Protein AF-A0A1Q6F1Z5-F1 (afdb_monomer_lite)

Sequence (341 aa):
MTIMKKIFQLCAVLAVMFAVTGCYNDFDAPKPAKVYTDEDFAGMKHISIADVKQMFLDEHKSLGGTGSNSSWGDTKYVQIGQSPDGLDYYIKGKVQSSDEEGNVYKSLYLVDDSGAIEVKLTTGLYFTYPMGRFDKATGTIPSNWVYVKVSGLYIGNYRMMLSLGEGPTDSYNKVGEHKFYANSNIEDPTEIRKRVFLGGETQLELGRTVGSNIYPAWMYTDIRPVMNKVWYRWAFSNAGTNLYGSVLFTYDSTLPSTTNKKGVYTVRTSGYSRFAQYPVVRDGAKGDIMAIFGIYSKDWTYNYGAYQCTVNYFDDIMFDEDVFLTEAEVEQLTPADSWVT

Foldseek 3Di:
DPVVVVVVVVVVVVVVVVVPPPPDQPPVDHDDDDADDVVVQPQAAEDEPVVVVVQQCVVPVDLAQAQQQQDPNRWDKDAAAGDPVRGFYKYKFKWPAQCPQVFAAQWTWGADLAEIATERAHHPRCVAWNKADQDPVQQKIKGWMKMFRRHRWMFTHHQSATHIAHDWDWDCPDDPGIGTGSHHYHYDVVVCVVTMHTHGMDMDGPPRDRHVYPFHYDDDDDPDPQDDFDAFFQWDDDPHDTGKDWDKDFPDPDDDPDCPDPRIETETGDSSGNRRGPGHFDPPFDFAADFRKGFYHDNVPDPDTHIYGRHNDPVNRGGDPVRGDDPVNRVVRGDPCRVDD

Radius of gyration: 25.19 Å; chains: 1; bounding box: 50×52×101 Å

Secondary structure (DSSP, 8-state):
-HHHHHHHHHHHHHHHHHHT------SSSPPPPPPB-GGGGTTSEE--HHHHHHHHHHHHS-STT-S--SSTTT--EEE----TTSPPEEEEEEEEE--SSSSSTTEEEEE-SS-EEEEE--S-GGGTS-B---BTTTTEEEEEEEEEE-TT-EEEEETTEEEEEB--EEEEEETTEEEEESSB----HHHHHHHEEEEEEEEEETT---TT----B------S--------BSEEEETTEEEE-EEEEE-SSS--SSSSSTTEEEEE--TTSTTTTSBPBPTT---EE--EEEEEE--TT-SS-EEEEE-SSSTTEE--GGGBPPHHHHHHHS-GGGS--

Structure (mmCIF, N/CA/C/O backbone):
data_AF-A0A1Q6F1Z5-F1
#
_entry.id   AF-A0A1Q6F1Z5-F1
#
loop_
_atom_site.group_PDB
_atom_site.id
_atom_site.type_symbol
_atom_site.label_atom_id
_atom_site.label_alt_id
_atom_site.label_comp_id
_atom_site.label_asym_id
_atom_site.label_entity_id
_atom_site.label_seq_id
_atom_site.pdbx_PDB_ins_code
_atom_site.Cartn_x
_atom_site.Cartn_y
_atom_site.Cartn_z
_atom_site.occupancy
_atom_site.B_iso_or_equiv
_atom_site.auth_seq_id
_atom_site.auth_comp_id
_atom_site.auth_asym_id
_atom_site.auth_atom_id
_atom_site.pdbx_PDB_model_num
ATOM 1 N N . MET A 1 1 ? 10.235 -24.623 71.518 1.00 54.88 1 MET A N 1
ATOM 2 C CA . MET A 1 1 ? 10.577 -23.800 70.327 1.00 54.88 1 MET A CA 1
ATOM 3 C C . MET A 1 1 ? 10.750 -24.607 69.023 1.00 54.88 1 MET A C 1
ATOM 5 O O . MET A 1 1 ? 10.910 -24.013 67.966 1.00 54.88 1 MET A O 1
ATOM 9 N N . THR A 1 2 ? 10.712 -25.946 69.053 1.00 63.69 2 THR A N 1
ATOM 10 C CA . THR A 1 2 ? 11.175 -26.810 67.942 1.00 63.69 2 THR A CA 1
ATOM 11 C C . THR A 1 2 ? 10.100 -27.201 66.918 1.00 63.69 2 THR A C 1
ATOM 13 O O . THR A 1 2 ? 10.419 -27.387 65.748 1.00 63.69 2 THR A O 1
ATOM 16 N N . ILE A 1 3 ? 8.830 -27.303 67.328 1.00 61.59 3 ILE A N 1
ATOM 17 C CA . ILE A 1 3 ? 7.716 -27.724 66.453 1.00 61.59 3 ILE A CA 1
ATOM 18 C C . ILE A 1 3 ? 7.324 -26.603 65.477 1.00 61.59 3 ILE A C 1
ATOM 20 O O . ILE A 1 3 ? 7.190 -26.839 64.281 1.00 61.59 3 ILE A O 1
ATOM 24 N N . MET A 1 4 ? 7.241 -25.361 65.964 1.00 54.75 4 MET A N 1
ATOM 25 C CA . MET A 1 4 ? 6.851 -24.198 65.156 1.00 54.75 4 MET A CA 1
ATOM 26 C C . MET A 1 4 ? 7.839 -23.909 64.011 1.00 54.75 4 MET A C 1
ATOM 28 O O . MET A 1 4 ? 7.409 -23.560 62.917 1.00 54.75 4 MET A O 1
ATOM 32 N N . LYS A 1 5 ? 9.148 -24.149 64.213 1.00 55.56 5 LYS A N 1
ATOM 33 C CA . LYS A 1 5 ? 10.148 -24.087 63.130 1.00 55.56 5 LYS A CA 1
ATOM 34 C C . LYS A 1 5 ? 9.889 -25.132 62.038 1.00 55.56 5 LYS A C 1
ATOM 36 O O . LYS A 1 5 ? 9.953 -24.779 60.868 1.00 55.56 5 LYS A O 1
ATOM 41 N N . LYS A 1 6 ? 9.546 -26.376 62.401 1.00 55.91 6 LYS A N 1
ATOM 42 C CA . LYS A 1 6 ? 9.230 -27.430 61.420 1.00 55.91 6 LYS A CA 1
ATOM 43 C C . LYS A 1 6 ? 7.965 -27.116 60.618 1.00 55.91 6 LYS A C 1
ATOM 45 O O . LYS A 1 6 ? 7.969 -27.313 59.411 1.00 55.91 6 LYS A O 1
ATOM 50 N N . ILE A 1 7 ? 6.922 -26.583 61.260 1.00 66.12 7 ILE A N 1
ATOM 51 C CA . ILE A 1 7 ? 5.688 -26.160 60.572 1.00 66.12 7 ILE A CA 1
ATOM 52 C C . ILE A 1 7 ? 5.981 -25.003 59.608 1.00 66.12 7 ILE A C 1
ATOM 54 O O . ILE A 1 7 ? 5.596 -25.071 58.446 1.00 66.12 7 ILE A O 1
ATOM 58 N N . PHE A 1 8 ? 6.726 -23.982 60.044 1.00 61.34 8 PHE A N 1
ATOM 59 C CA . PHE A 1 8 ? 7.079 -22.848 59.184 1.00 61.34 8 PHE A CA 1
ATOM 60 C C . PHE A 1 8 ? 7.958 -23.269 57.993 1.00 61.34 8 PHE A C 1
ATOM 62 O O . PHE A 1 8 ? 7.750 -22.797 56.880 1.00 61.34 8 PHE A O 1
ATOM 69 N N . GLN A 1 9 ? 8.889 -24.210 58.196 1.00 54.53 9 GLN A N 1
ATOM 70 C CA . GLN A 1 9 ? 9.669 -24.818 57.112 1.00 54.53 9 GLN A CA 1
ATOM 71 C C . GLN A 1 9 ? 8.786 -25.610 56.135 1.00 54.53 9 GLN A C 1
ATOM 73 O O . GLN A 1 9 ? 8.982 -25.494 54.930 1.00 54.53 9 GLN A O 1
ATOM 78 N N . LEU A 1 10 ? 7.792 -26.363 56.622 1.00 55.16 10 LEU A N 1
ATOM 79 C CA . LEU A 1 10 ? 6.864 -27.104 55.761 1.00 55.16 10 LEU A CA 1
ATOM 80 C C . LEU A 1 10 ? 6.002 -26.159 54.906 1.00 55.16 10 LEU A C 1
ATOM 82 O O . LEU A 1 10 ? 5.876 -26.363 53.701 1.00 55.16 10 LEU A O 1
ATOM 86 N N . CYS A 1 11 ? 5.465 -25.094 55.511 1.00 56.69 11 CYS A N 1
ATOM 87 C CA . CYS A 1 11 ? 4.686 -24.077 54.804 1.00 56.69 11 CYS A CA 1
ATOM 88 C C . CYS A 1 11 ? 5.534 -23.297 53.790 1.00 56.69 11 CYS A C 1
ATOM 90 O O . CYS A 1 11 ? 5.059 -23.027 52.691 1.00 56.69 11 CYS A O 1
ATOM 92 N N . ALA A 1 12 ? 6.792 -22.978 54.117 1.00 56.25 12 ALA A N 1
ATOM 93 C CA . ALA A 1 12 ? 7.715 -22.334 53.183 1.00 56.25 12 ALA A CA 1
ATOM 94 C C . ALA A 1 12 ? 8.046 -23.238 51.982 1.00 56.25 12 ALA A C 1
ATOM 96 O O . ALA A 1 12 ? 8.055 -22.765 50.851 1.00 56.25 12 ALA A O 1
ATOM 97 N N . VAL A 1 13 ? 8.252 -24.543 52.200 1.00 56.62 13 VAL A N 1
ATOM 98 C CA . VAL A 1 13 ? 8.493 -25.509 51.113 1.00 56.62 13 VAL A CA 1
ATOM 99 C C . VAL A 1 13 ? 7.249 -25.692 50.235 1.00 56.62 13 VAL A C 1
ATOM 101 O O . VAL A 1 13 ? 7.384 -25.710 49.014 1.00 56.62 13 VAL A O 1
ATOM 104 N N . LEU A 1 14 ? 6.037 -25.740 50.807 1.00 51.09 14 LEU A N 1
ATOM 105 C CA . LEU A 1 14 ? 4.801 -25.738 50.010 1.00 51.09 14 LEU A CA 1
ATOM 106 C C . LEU A 1 14 ? 4.632 -24.445 49.198 1.00 51.09 14 LEU A C 1
ATOM 108 O O . LEU A 1 14 ? 4.320 -24.513 48.012 1.00 51.09 14 LEU A O 1
ATOM 112 N N . ALA A 1 15 ? 4.860 -23.279 49.809 1.00 53.31 15 ALA A N 1
ATOM 113 C CA . ALA A 1 15 ? 4.746 -21.990 49.127 1.00 53.31 15 ALA A CA 1
ATOM 114 C C . ALA A 1 15 ? 5.754 -21.857 47.974 1.00 53.31 15 ALA A C 1
ATOM 116 O O . ALA A 1 15 ? 5.398 -21.353 46.913 1.00 53.31 15 ALA A O 1
ATOM 117 N N . VAL A 1 16 ? 6.980 -22.367 48.142 1.00 53.69 16 VAL A N 1
ATOM 118 C CA . VAL A 1 16 ? 7.970 -22.432 47.058 1.00 53.69 16 VAL A CA 1
ATOM 119 C C . VAL A 1 16 ? 7.518 -23.392 45.956 1.00 53.69 16 VAL A C 1
ATOM 121 O O . VAL A 1 16 ? 7.586 -23.010 44.795 1.00 53.69 16 VAL A O 1
ATOM 124 N N . MET A 1 17 ? 6.986 -24.581 46.272 1.00 49.25 17 MET A N 1
ATOM 125 C CA . MET A 1 17 ? 6.499 -25.517 45.242 1.00 49.25 17 MET A CA 1
ATOM 126 C C . MET A 1 17 ? 5.312 -24.971 44.429 1.00 49.25 17 MET A C 1
ATOM 128 O O . MET A 1 17 ? 5.252 -25.215 43.228 1.00 49.25 17 MET A O 1
ATOM 132 N N . PHE A 1 18 ? 4.417 -24.181 45.032 1.00 46.84 18 PHE A N 1
ATOM 133 C CA . PHE A 1 18 ? 3.365 -23.468 44.290 1.00 46.84 18 PHE A CA 1
ATOM 134 C C . PHE A 1 18 ? 3.872 -22.224 43.536 1.00 46.84 18 PHE A C 1
ATOM 136 O O . PHE A 1 18 ? 3.218 -21.782 42.597 1.00 46.84 18 PHE A O 1
ATOM 143 N N . ALA A 1 19 ? 5.036 -21.674 43.892 1.00 45.47 19 ALA A N 1
ATOM 144 C CA . ALA A 1 19 ? 5.633 -20.524 43.209 1.00 45.47 19 ALA A CA 1
ATOM 145 C C . ALA A 1 19 ? 6.454 -20.891 41.955 1.00 45.47 19 ALA A C 1
ATOM 147 O O . ALA A 1 19 ? 6.832 -19.989 41.209 1.00 45.47 19 ALA A O 1
ATOM 148 N N . VAL A 1 20 ? 6.724 -22.182 41.691 1.00 46.91 20 VAL A N 1
ATOM 149 C CA . VAL A 1 20 ? 7.462 -22.627 40.485 1.00 46.91 20 VAL A CA 1
ATOM 150 C C . VAL A 1 20 ? 6.562 -23.063 39.323 1.00 46.91 20 VAL A C 1
ATOM 152 O O . VAL A 1 20 ? 7.071 -23.543 38.315 1.00 46.91 20 VAL A O 1
ATOM 155 N N . THR A 1 21 ? 5.251 -22.791 39.360 1.00 46.44 21 THR A N 1
ATOM 156 C CA . THR A 1 21 ? 4.439 -22.738 38.124 1.00 46.44 21 THR A CA 1
ATOM 157 C C . THR A 1 21 ? 4.678 -21.430 37.359 1.00 46.44 21 THR A C 1
ATOM 159 O O . THR A 1 21 ? 3.749 -20.809 36.838 1.00 46.44 21 THR A O 1
ATOM 162 N N . GLY A 1 22 ? 5.940 -20.996 37.281 1.00 41.62 22 GLY A N 1
ATOM 163 C CA . GLY A 1 22 ? 6.366 -20.119 36.205 1.00 41.62 22 GLY A CA 1
ATOM 164 C C . GLY A 1 22 ? 6.153 -20.888 34.910 1.00 41.62 22 GLY A C 1
ATOM 165 O O . GLY A 1 22 ? 6.585 -22.035 34.800 1.00 41.62 22 GLY A O 1
ATOM 166 N N . CYS A 1 23 ? 5.439 -20.288 33.960 1.00 52.81 23 CYS A N 1
ATOM 167 C CA . CYS A 1 23 ? 5.204 -20.900 32.661 1.00 52.81 23 CYS A CA 1
ATOM 168 C C . CYS A 1 23 ? 6.551 -21.075 31.952 1.00 52.81 23 CYS A C 1
ATOM 170 O O . CYS A 1 23 ? 7.033 -20.152 31.297 1.00 52.81 23 CYS A O 1
ATOM 172 N N . TYR A 1 24 ? 7.158 -22.255 32.094 1.00 44.91 24 TYR A N 1
ATOM 173 C CA . TYR A 1 24 ? 8.171 -22.713 31.161 1.00 44.91 24 TYR A CA 1
ATOM 174 C C . TYR A 1 24 ? 7.502 -22.709 29.792 1.00 44.91 24 TYR A C 1
ATOM 176 O O . TYR A 1 24 ? 6.570 -23.477 29.543 1.00 44.91 24 TYR A O 1
ATOM 184 N N . ASN A 1 25 ? 7.941 -21.795 28.929 1.00 52.75 25 ASN A N 1
ATOM 185 C CA . ASN A 1 25 ? 7.681 -21.940 27.512 1.00 52.75 25 ASN A CA 1
ATOM 186 C C . ASN A 1 25 ? 8.383 -23.230 27.104 1.00 52.75 25 ASN A C 1
ATOM 188 O O . ASN A 1 25 ? 9.606 -23.325 27.197 1.00 52.75 25 ASN A O 1
ATOM 192 N N . ASP A 1 26 ? 7.588 -24.225 26.737 1.00 52.22 26 ASP A N 1
ATOM 193 C CA . ASP A 1 26 ? 8.076 -25.439 26.113 1.00 52.22 26 ASP A CA 1
ATOM 194 C C . ASP A 1 26 ? 8.697 -25.035 24.769 1.00 52.22 26 ASP A C 1
ATOM 196 O O . ASP A 1 26 ? 7.992 -24.710 23.812 1.00 52.22 26 ASP A O 1
ATOM 200 N N . PHE A 1 27 ? 10.027 -24.925 24.747 1.00 61.28 27 PHE A N 1
ATOM 201 C CA . PHE A 1 27 ? 10.782 -24.540 23.556 1.00 61.28 27 PHE A CA 1
ATOM 202 C C . PHE A 1 27 ? 10.826 -25.670 22.520 1.00 61.28 27 PHE A C 1
ATOM 204 O O . PHE A 1 27 ? 11.063 -25.385 21.347 1.00 61.28 27 PHE A O 1
ATOM 211 N N . ASP A 1 28 ? 10.553 -26.912 22.932 1.00 73.50 28 ASP A N 1
ATOM 212 C CA . ASP A 1 28 ? 10.477 -28.072 22.044 1.00 73.50 28 ASP A CA 1
ATOM 213 C C . ASP A 1 28 ? 9.094 -28.159 21.362 1.00 73.50 28 ASP A C 1
ATOM 215 O O . ASP A 1 28 ? 8.973 -28.704 20.263 1.00 73.50 28 ASP A O 1
ATOM 219 N N . ALA A 1 29 ? 8.058 -27.557 21.965 1.00 64.94 29 ALA A N 1
ATOM 220 C CA . ALA A 1 29 ? 6.711 -27.427 21.404 1.00 64.94 29 ALA A CA 1
ATOM 221 C C . ALA A 1 29 ? 6.129 -25.998 21.559 1.00 64.94 29 ALA A C 1
ATOM 223 O O . ALA A 1 29 ? 5.179 -25.786 22.328 1.00 64.94 29 ALA A O 1
ATOM 224 N N . PRO A 1 30 ? 6.637 -24.994 20.809 1.00 70.06 30 PRO A N 1
ATOM 225 C CA . PRO A 1 30 ? 6.082 -23.645 20.837 1.00 70.06 30 PRO A CA 1
ATOM 226 C C . PRO A 1 30 ? 4.606 -23.665 20.422 1.00 70.06 30 PRO A C 1
ATOM 228 O O . PRO A 1 30 ? 4.243 -24.172 19.358 1.00 70.06 30 PRO A O 1
ATOM 231 N N . LYS A 1 31 ? 3.734 -23.095 21.263 1.00 71.00 31 LYS A N 1
ATOM 232 C CA . LYS A 1 31 ? 2.298 -23.008 20.962 1.00 71.00 31 LYS A CA 1
ATOM 233 C C . LYS A 1 31 ? 2.086 -22.229 19.654 1.00 71.00 31 LYS A C 1
ATOM 235 O O . LYS A 1 31 ? 2.668 -21.150 19.523 1.00 71.00 31 LYS A O 1
ATOM 240 N N . PRO A 1 32 ? 1.234 -22.716 18.728 1.00 76.31 32 PRO A N 1
ATOM 241 C CA . PRO A 1 32 ? 0.880 -21.975 17.524 1.00 76.31 32 PRO A CA 1
ATOM 242 C C . PRO A 1 32 ? 0.405 -20.557 17.849 1.00 76.31 32 PRO A C 1
ATOM 244 O O . PRO A 1 32 ? -0.249 -20.329 18.872 1.00 76.31 32 PRO A O 1
ATOM 247 N N . ALA A 1 33 ? 0.724 -19.605 16.969 1.00 82.38 33 ALA A N 1
ATOM 248 C CA . ALA A 1 33 ? 0.244 -18.236 17.100 1.00 82.38 33 ALA A CA 1
ATOM 249 C C . ALA A 1 33 ? -1.292 -18.214 17.154 1.00 82.38 33 ALA A C 1
ATOM 251 O O . ALA A 1 33 ? -1.961 -18.960 16.435 1.00 82.38 33 ALA A O 1
ATOM 252 N N . LYS A 1 34 ? -1.861 -17.356 18.010 1.00 91.62 34 LYS A N 1
ATOM 253 C CA . LYS A 1 34 ? -3.315 -17.212 18.085 1.00 91.62 34 LYS A CA 1
ATOM 254 C C . LYS A 1 34 ? -3.843 -16.670 16.755 1.00 91.62 34 LYS A C 1
ATOM 256 O O . LYS A 1 34 ? -3.482 -15.567 16.354 1.00 91.62 34 LYS A O 1
ATOM 261 N N . VAL A 1 35 ? -4.752 -17.425 16.147 1.00 94.94 35 VAL A N 1
ATOM 262 C CA . VAL A 1 35 ? -5.603 -16.979 15.042 1.00 94.94 35 VAL A CA 1
ATOM 263 C C . VAL A 1 35 ? -6.831 -16.293 15.638 1.00 94.94 35 VAL A C 1
ATOM 265 O O . VAL A 1 35 ? -7.488 -16.864 16.507 1.00 94.94 35 VAL A O 1
ATOM 268 N N . TYR A 1 36 ? -7.113 -15.066 15.206 1.00 97.44 36 TYR A N 1
ATOM 269 C CA . TYR A 1 36 ? -8.203 -14.246 15.737 1.00 97.44 36 TYR A CA 1
ATOM 270 C C . TYR A 1 36 ? -9.500 -14.382 14.926 1.00 97.44 36 TYR A C 1
ATOM 272 O O . TYR A 1 36 ? -9.481 -14.556 13.701 1.00 97.44 36 TYR A O 1
ATOM 280 N N . THR A 1 37 ? -10.633 -14.271 15.617 1.00 97.56 37 THR A N 1
ATOM 281 C CA . THR A 1 37 ? -11.988 -14.399 15.051 1.00 97.56 37 THR A CA 1
ATOM 282 C C . THR A 1 37 ? -12.864 -13.192 15.401 1.00 97.56 37 THR A C 1
ATOM 284 O O . THR A 1 37 ? -12.454 -12.337 16.183 1.00 97.56 37 THR A O 1
ATOM 287 N N . ASP A 1 38 ? -14.069 -13.087 14.831 1.00 97.44 38 ASP A N 1
ATOM 288 C CA . ASP A 1 38 ? -14.974 -11.956 15.102 1.00 97.44 38 ASP A CA 1
ATOM 289 C C . ASP A 1 38 ? -15.398 -11.895 16.585 1.00 97.44 38 ASP A C 1
ATOM 291 O O . ASP A 1 38 ? -15.579 -10.814 17.148 1.00 97.44 38 ASP A O 1
ATOM 295 N N . GLU A 1 39 ? -15.472 -13.050 17.254 1.00 97.56 39 GLU A N 1
ATOM 296 C CA . GLU A 1 39 ? -15.764 -13.183 18.684 1.00 97.56 39 GLU A CA 1
ATOM 297 C C . GLU A 1 39 ? -14.728 -12.473 19.571 1.00 97.56 39 GLU A C 1
ATOM 299 O O . GLU A 1 39 ? -15.093 -11.905 20.602 1.00 97.56 39 GLU A O 1
ATOM 304 N N . ASP A 1 40 ? -13.455 -12.429 19.157 1.00 98.06 40 ASP A N 1
ATOM 305 C CA . ASP A 1 40 ? -12.392 -11.714 19.879 1.00 98.06 40 ASP A CA 1
ATOM 306 C C . ASP A 1 40 ? -12.596 -10.189 19.898 1.00 98.06 40 ASP A C 1
ATOM 308 O O . ASP A 1 40 ? -12.001 -9.488 20.722 1.00 98.06 40 ASP A O 1
ATOM 312 N N . PHE A 1 41 ? -13.443 -9.677 19.001 1.00 97.75 41 PHE A N 1
ATOM 313 C CA . PHE A 1 41 ? -13.765 -8.261 18.844 1.00 97.75 41 PHE A CA 1
ATOM 314 C C . PHE A 1 41 ? -15.235 -7.949 19.168 1.00 97.75 41 PHE A C 1
ATOM 316 O O . PHE A 1 41 ? -15.691 -6.837 18.915 1.00 97.75 41 PHE A O 1
ATOM 323 N N . ALA A 1 42 ? -15.976 -8.875 19.790 1.00 95.69 42 ALA A N 1
ATOM 324 C CA . ALA A 1 42 ? -17.392 -8.686 20.133 1.00 95.69 42 ALA A CA 1
ATOM 325 C C . ALA A 1 42 ? -17.664 -7.502 21.092 1.00 95.69 42 ALA A C 1
ATOM 327 O O . ALA A 1 42 ? -18.776 -6.982 21.133 1.00 95.69 42 ALA A O 1
ATOM 328 N N . GLY A 1 43 ? -16.653 -7.062 21.853 1.00 96.62 43 GLY A N 1
ATOM 329 C CA . GLY A 1 43 ? -16.696 -5.855 22.693 1.00 96.62 43 GLY A CA 1
ATOM 330 C C . GLY A 1 43 ? -16.274 -4.560 21.984 1.00 96.62 43 GLY A C 1
ATOM 331 O O . GLY A 1 43 ? -16.029 -3.560 22.652 1.00 96.62 43 GLY A O 1
ATOM 332 N N . MET A 1 44 ? -16.122 -4.580 20.658 1.00 98.19 44 MET A N 1
ATOM 333 C CA . MET A 1 44 ? -15.684 -3.455 19.830 1.00 98.19 44 MET A CA 1
ATOM 334 C C . MET A 1 44 ? -16.652 -3.229 18.664 1.00 98.19 44 MET A C 1
ATOM 336 O O . MET A 1 44 ? -17.388 -4.125 18.248 1.00 98.19 44 MET A O 1
ATOM 340 N N . LYS A 1 45 ? -16.638 -2.023 18.094 1.00 98.25 45 LYS A N 1
ATOM 341 C CA . LYS A 1 45 ? -17.482 -1.669 16.955 1.00 98.25 45 LYS A CA 1
ATOM 342 C C . LYS A 1 45 ? -16.760 -1.962 15.638 1.00 98.25 45 LYS A C 1
ATOM 344 O O . LYS A 1 45 ? -15.752 -1.331 15.331 1.00 98.25 45 LYS A O 1
ATOM 349 N N . HIS A 1 46 ? -17.290 -2.884 14.834 1.00 98.19 46 HIS A N 1
ATOM 350 C CA . HIS A 1 46 ? -16.819 -3.036 13.455 1.00 98.19 46 HIS A CA 1
ATOM 351 C C . HIS A 1 46 ? -17.199 -1.801 12.627 1.00 98.19 46 HIS A C 1
ATOM 353 O O . HIS A 1 46 ? -18.323 -1.302 12.736 1.00 98.19 46 HIS A O 1
ATOM 359 N N . ILE A 1 47 ? -16.273 -1.340 11.793 1.00 98.12 47 ILE A N 1
ATOM 360 C CA . ILE A 1 47 ? -16.459 -0.261 10.822 1.00 98.12 47 ILE A CA 1
ATOM 361 C C . ILE A 1 47 ? -15.798 -0.663 9.497 1.00 98.12 47 ILE A C 1
ATOM 363 O O . ILE A 1 47 ? -14.778 -1.350 9.508 1.00 98.12 47 ILE A O 1
ATOM 367 N N . SER A 1 48 ? -16.377 -0.274 8.357 1.00 97.25 48 SER A N 1
ATOM 368 C CA . SER A 1 48 ? -15.785 -0.587 7.050 1.00 97.25 48 SER A CA 1
ATOM 369 C C . SER A 1 48 ? -14.588 0.314 6.734 1.00 97.25 48 SER A C 1
ATOM 371 O O . SER A 1 48 ? -14.459 1.425 7.260 1.00 97.25 48 SER A O 1
ATOM 373 N N . ILE A 1 49 ? -13.714 -0.130 5.831 1.00 95.81 49 ILE A N 1
ATOM 374 C CA . ILE A 1 49 ? -12.598 0.682 5.334 1.00 95.81 49 ILE A CA 1
ATOM 375 C C . ILE A 1 49 ? -13.107 1.967 4.657 1.00 95.81 49 ILE A C 1
ATOM 377 O O . ILE A 1 49 ? -12.493 3.026 4.814 1.00 95.81 49 ILE A O 1
ATOM 381 N N . ALA A 1 50 ? -14.230 1.910 3.935 1.00 93.31 50 ALA A N 1
ATOM 382 C CA . ALA A 1 50 ? -14.846 3.086 3.328 1.00 93.31 50 ALA A CA 1
ATOM 383 C C . ALA A 1 50 ? -15.369 4.078 4.377 1.00 93.31 50 ALA A C 1
ATOM 385 O O . ALA A 1 50 ? -15.134 5.274 4.228 1.00 93.31 50 ALA A O 1
ATOM 386 N N . ASP A 1 51 ? -15.995 3.611 5.459 1.00 96.25 51 ASP A N 1
ATOM 387 C CA . ASP A 1 51 ? -16.477 4.484 6.540 1.00 96.25 51 ASP A CA 1
ATOM 388 C C . ASP A 1 51 ? -15.310 5.115 7.323 1.00 96.25 51 ASP A C 1
ATOM 390 O O . ASP A 1 51 ? -15.356 6.291 7.682 1.00 96.25 51 ASP A O 1
ATOM 394 N N . VAL A 1 52 ? -14.207 4.379 7.519 1.00 96.88 52 VAL A N 1
ATOM 395 C CA . VAL A 1 52 ? -12.959 4.942 8.068 1.00 96.88 52 VAL A CA 1
ATOM 396 C C . VAL A 1 52 ? -12.397 6.033 7.149 1.00 96.88 52 VAL A C 1
ATOM 398 O O . VAL A 1 52 ? -12.012 7.095 7.636 1.00 96.88 52 VAL A O 1
ATOM 401 N N . LYS A 1 53 ? -12.408 5.835 5.820 1.00 94.19 53 LYS A N 1
ATOM 402 C CA . LYS A 1 53 ? -12.081 6.899 4.849 1.00 94.19 53 LYS A CA 1
ATOM 403 C C . LYS A 1 53 ? -13.062 8.075 4.918 1.00 94.19 53 LYS A C 1
ATOM 405 O O . LYS A 1 53 ? -12.635 9.224 4.798 1.00 94.19 53 LYS A O 1
ATOM 410 N N . GLN A 1 54 ? -14.348 7.808 5.141 1.00 95.00 54 GLN A N 1
ATOM 411 C CA . GLN A 1 54 ? -15.391 8.827 5.219 1.00 95.00 54 GLN A CA 1
ATOM 412 C C . GLN A 1 54 ? -15.176 9.779 6.402 1.00 95.00 54 GLN A C 1
ATOM 414 O O . GLN A 1 54 ? -15.368 10.975 6.220 1.00 95.00 54 GLN A O 1
ATOM 419 N N . MET A 1 55 ? -14.638 9.320 7.542 1.00 96.81 55 MET A N 1
ATOM 420 C CA . MET A 1 55 ? -14.264 10.200 8.668 1.00 96.81 55 MET A CA 1
ATOM 421 C C . MET A 1 55 ? -13.352 11.367 8.248 1.00 96.81 55 MET A C 1
ATOM 423 O O . MET A 1 55 ? -13.496 12.483 8.747 1.00 96.81 55 MET A O 1
ATOM 427 N N . PHE A 1 56 ? -12.427 11.142 7.307 1.00 96.00 56 PHE A N 1
ATOM 428 C CA . PHE A 1 56 ? -11.580 12.213 6.777 1.00 96.00 56 PHE A CA 1
ATOM 429 C C . PHE A 1 56 ? -12.383 13.222 5.944 1.00 96.00 56 PHE A C 1
ATOM 431 O O . PHE A 1 56 ? -12.167 14.430 6.044 1.00 96.00 56 PHE A O 1
ATOM 438 N N . LEU A 1 57 ? -13.299 12.728 5.107 1.00 94.12 57 LEU A N 1
ATOM 439 C CA . LEU A 1 57 ? -14.156 13.552 4.254 1.00 94.12 57 LEU A CA 1
ATOM 440 C C . LEU A 1 57 ? -15.206 14.315 5.071 1.00 94.12 57 LEU A C 1
ATOM 442 O O . LEU A 1 57 ? -15.544 15.444 4.724 1.00 94.12 57 LEU A O 1
ATOM 446 N N . ASP A 1 58 ? -15.676 13.748 6.177 1.00 96.06 58 ASP A N 1
ATOM 447 C CA . ASP A 1 58 ? -16.615 14.399 7.083 1.00 96.06 58 ASP A CA 1
ATOM 448 C C . ASP A 1 58 ? -15.968 15.575 7.819 1.00 96.06 58 ASP A C 1
ATOM 450 O O . ASP A 1 58 ? -16.626 16.598 7.997 1.00 96.06 58 ASP A O 1
ATOM 454 N N . GLU A 1 59 ? -14.682 15.498 8.168 1.00 96.62 59 GLU A N 1
ATOM 455 C CA . GLU A 1 59 ? -13.938 16.630 8.734 1.00 96.62 59 GLU A CA 1
ATOM 456 C C . GLU A 1 59 ? -13.544 17.645 7.642 1.00 96.62 59 GLU A C 1
ATOM 458 O O . GLU A 1 59 ? -13.980 18.799 7.652 1.00 96.62 59 GLU A O 1
ATOM 463 N N . HIS A 1 60 ? -12.759 17.212 6.647 1.00 94.00 60 HIS A N 1
ATOM 464 C CA . HIS A 1 60 ? -12.064 18.104 5.702 1.00 94.00 60 HIS A CA 1
ATOM 465 C C . HIS A 1 60 ? -12.860 18.433 4.431 1.00 94.00 60 HIS A C 1
ATOM 467 O O . HIS A 1 60 ? -12.414 19.242 3.618 1.00 94.00 60 HIS A O 1
ATOM 473 N N . LYS A 1 61 ? -14.036 17.821 4.235 1.00 92.12 61 LYS A N 1
ATOM 474 C CA . LYS A 1 61 ? -14.980 17.984 3.100 1.00 92.12 61 LYS A CA 1
ATOM 475 C C . LYS A 1 61 ? -14.452 17.595 1.713 1.00 92.12 61 LYS A C 1
ATOM 477 O O . LYS A 1 61 ? -15.245 17.420 0.791 1.00 92.12 61 LYS A O 1
ATOM 482 N N . SER A 1 62 ? -13.140 17.459 1.538 1.00 86.12 62 SER A N 1
ATOM 483 C CA . SER A 1 62 ? -12.491 17.099 0.279 1.00 86.12 62 SER A CA 1
ATOM 484 C C . SER A 1 62 ? -11.083 16.551 0.514 1.00 86.12 62 SER A C 1
ATOM 486 O O . SER A 1 62 ? -10.403 16.924 1.468 1.00 86.12 62 SER A O 1
ATOM 488 N N . LEU A 1 63 ? -10.608 15.715 -0.411 1.00 83.81 63 LEU A N 1
ATOM 489 C CA . LEU A 1 63 ? -9.185 15.372 -0.515 1.00 83.81 63 LEU A CA 1
ATOM 490 C C . LEU A 1 63 ? -8.383 16.478 -1.231 1.00 83.81 63 LEU A C 1
ATOM 492 O O . LEU A 1 63 ? -7.171 16.566 -1.070 1.00 83.81 63 LEU A O 1
ATOM 496 N N . GLY A 1 64 ? -9.039 17.321 -2.037 1.00 80.19 64 GLY A N 1
ATOM 497 C CA . GLY A 1 64 ? -8.398 18.421 -2.764 1.00 80.19 64 GLY A CA 1
ATOM 498 C C . GLY A 1 64 ? -8.015 19.580 -1.841 1.00 80.19 64 GLY A C 1
ATOM 499 O O . GLY A 1 64 ? -8.710 19.855 -0.868 1.00 80.19 64 GLY A O 1
ATOM 500 N N . GLY A 1 65 ? -6.901 20.259 -2.136 1.00 77.88 65 GLY A N 1
ATOM 501 C CA . GLY A 1 65 ? -6.339 21.293 -1.255 1.00 77.88 65 GLY A CA 1
ATOM 502 C C . GLY A 1 65 ? -5.670 20.744 0.013 1.00 77.88 65 GLY A C 1
ATOM 503 O O . GLY A 1 65 ? -5.167 21.522 0.820 1.00 77.88 65 GLY A O 1
ATOM 504 N N . THR A 1 66 ? -5.646 19.420 0.198 1.00 80.88 66 THR A N 1
ATOM 505 C CA . THR A 1 66 ? -5.053 18.748 1.357 1.00 80.88 66 THR A CA 1
ATOM 506 C C . THR A 1 66 ? -4.113 17.632 0.888 1.00 80.88 66 THR A C 1
ATOM 508 O O . THR A 1 66 ? -4.262 17.096 -0.212 1.00 80.88 66 THR A O 1
ATOM 511 N N . GLY A 1 67 ? -3.096 17.298 1.683 1.00 81.81 67 GLY A N 1
ATOM 512 C CA . GLY A 1 67 ? -2.141 16.237 1.342 1.00 81.81 67 GLY A CA 1
ATOM 513 C C . GLY A 1 67 ? -0.900 16.684 0.552 1.00 81.81 67 GLY A C 1
ATOM 514 O O . GLY A 1 67 ? -0.059 15.840 0.243 1.00 81.81 67 GLY A O 1
ATOM 515 N N . SER A 1 68 ? -0.747 17.970 0.215 1.00 81.75 68 SER A N 1
ATOM 516 C CA . SER A 1 68 ? 0.519 18.495 -0.340 1.00 81.75 68 SER A CA 1
ATOM 517 C C . SER A 1 68 ? 1.649 18.486 0.696 1.00 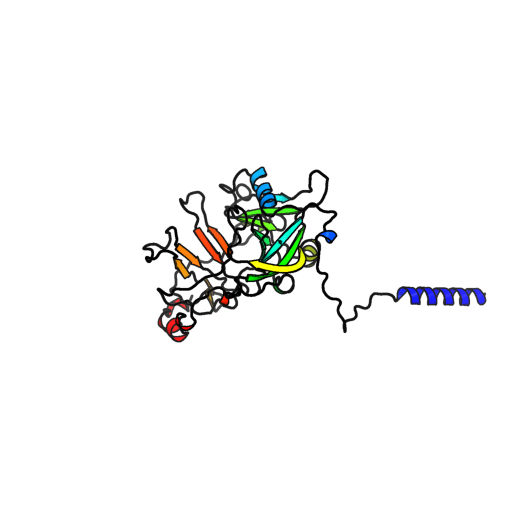81.75 68 SER A C 1
ATOM 519 O O . SER A 1 68 ? 2.814 18.307 0.339 1.00 81.75 68 SER A O 1
ATOM 521 N N . ASN A 1 69 ? 1.282 18.588 1.976 1.00 86.00 69 ASN A N 1
ATOM 522 C CA . ASN A 1 69 ? 2.133 18.412 3.146 1.00 86.00 69 ASN A CA 1
ATOM 523 C C . ASN A 1 69 ? 3.405 19.281 3.174 1.00 86.00 69 ASN A C 1
ATOM 525 O O . ASN A 1 69 ? 4.467 18.867 3.644 1.00 86.00 69 ASN A O 1
ATOM 529 N N . SER A 1 70 ? 3.278 20.514 2.684 1.00 83.88 70 SER A N 1
ATOM 530 C CA . SER A 1 70 ? 4.313 21.551 2.747 1.00 83.88 70 SER A CA 1
ATOM 531 C C . SER A 1 70 ? 4.309 22.339 4.066 1.00 83.88 70 SER A C 1
ATOM 533 O O . SER A 1 70 ? 5.275 23.032 4.375 1.00 83.88 70 SER A O 1
ATOM 535 N N . SER A 1 71 ? 3.232 22.229 4.848 1.00 88.25 71 SER A N 1
ATOM 536 C CA . SER A 1 71 ? 2.993 22.920 6.118 1.00 88.25 71 SER A CA 1
ATOM 537 C C . SER A 1 71 ? 1.906 22.209 6.947 1.00 88.25 71 SER A C 1
ATOM 539 O O . SER A 1 71 ? 1.216 21.314 6.458 1.00 88.25 71 SER A O 1
ATOM 541 N N . TRP A 1 72 ? 1.630 22.666 8.172 1.00 90.81 72 TRP A N 1
ATOM 542 C CA . TRP A 1 72 ? 0.394 22.289 8.889 1.00 90.81 72 TRP A CA 1
ATOM 543 C C . TRP A 1 72 ? -0.895 22.883 8.270 1.00 90.81 72 TRP A C 1
ATOM 545 O O . TRP A 1 72 ? -2.013 22.468 8.594 1.00 90.81 72 TRP A O 1
ATOM 555 N N . GLY A 1 73 ? -0.764 23.841 7.346 1.00 90.19 73 GLY A N 1
ATOM 556 C CA . GLY A 1 73 ? -1.880 24.427 6.601 1.00 90.19 73 GLY A CA 1
ATOM 557 C C . GLY A 1 73 ? -2.532 23.443 5.626 1.00 90.19 73 GLY A C 1
ATOM 558 O O . GLY A 1 73 ? -3.758 23.391 5.561 1.00 90.19 73 GLY A O 1
ATOM 559 N N . ASP A 1 74 ? -1.732 22.621 4.945 1.00 88.06 74 ASP A N 1
ATOM 560 C CA . ASP A 1 74 ? -2.131 21.640 3.922 1.00 88.06 74 ASP A CA 1
ATOM 561 C C . ASP A 1 74 ? -1.946 20.169 4.355 1.00 88.06 74 ASP A C 1
ATOM 563 O O . ASP A 1 74 ? -2.541 19.276 3.746 1.00 88.06 74 ASP A O 1
ATOM 567 N N . THR A 1 75 ? -1.200 19.903 5.434 1.00 91.69 75 THR A N 1
ATOM 568 C CA . THR A 1 75 ? -1.175 18.589 6.106 1.00 91.69 75 THR A CA 1
ATOM 569 C C . THR A 1 75 ? -2.453 18.387 6.906 1.00 91.69 75 THR A C 1
ATOM 571 O O . THR A 1 75 ? -2.683 19.087 7.893 1.00 91.69 75 THR A O 1
ATOM 574 N N . LYS A 1 76 ? -3.292 17.430 6.492 1.00 94.62 76 LYS A N 1
ATOM 575 C CA . LYS A 1 76 ? -4.577 17.132 7.141 1.00 94.62 76 LYS A CA 1
ATOM 576 C C . LYS A 1 76 ? -4.694 15.671 7.537 1.00 94.62 76 LYS A C 1
ATOM 578 O O . LYS A 1 76 ? -4.231 14.777 6.830 1.00 94.62 76 LYS A O 1
ATOM 583 N N . TYR A 1 77 ? -5.350 15.464 8.669 1.00 96.88 77 TYR A N 1
ATOM 584 C CA . TYR A 1 77 ? -5.563 14.182 9.323 1.00 96.88 77 TYR A CA 1
ATOM 585 C C . TYR A 1 77 ? -6.809 14.249 10.211 1.00 96.88 77 TYR A C 1
ATOM 587 O O . TYR A 1 77 ? -7.297 15.338 10.518 1.00 96.88 77 TYR A O 1
ATOM 595 N N . VAL A 1 78 ? -7.304 13.092 10.641 1.00 98.06 78 VAL A N 1
ATOM 596 C CA . VAL A 1 78 ? -8.350 12.950 11.663 1.00 98.06 78 VAL A CA 1
ATOM 597 C C . VAL A 1 78 ? -7.915 11.859 12.636 1.00 98.06 78 VAL A C 1
ATOM 599 O O . VAL A 1 78 ? -7.504 10.781 12.206 1.00 98.06 78 VAL A O 1
ATOM 602 N N . GLN A 1 79 ? -7.986 12.131 13.941 1.00 98.38 79 GLN A N 1
ATOM 603 C CA . GLN A 1 79 ? -7.808 11.089 14.950 1.00 98.38 79 GLN A CA 1
ATOM 604 C C . GLN A 1 79 ? -9.104 10.289 15.075 1.00 98.38 79 GLN A C 1
ATOM 606 O O . GLN A 1 79 ? -10.175 10.861 15.272 1.00 98.38 79 GLN A O 1
ATOM 611 N N . ILE A 1 80 ? -9.009 8.969 14.984 1.00 98.50 80 ILE A N 1
ATOM 612 C CA . ILE A 1 80 ? -10.166 8.084 15.079 1.00 98.50 80 ILE A CA 1
ATOM 613 C C . ILE A 1 80 ? -10.522 7.920 16.558 1.00 98.50 80 ILE A C 1
ATOM 615 O O . ILE A 1 80 ? -9.756 7.352 17.339 1.00 98.50 80 ILE A O 1
ATOM 619 N N . GLY A 1 81 ? -11.678 8.456 16.949 1.00 97.38 81 GLY A N 1
ATOM 620 C CA . GLY A 1 81 ? -12.206 8.356 18.307 1.00 97.38 81 GLY A CA 1
ATOM 621 C C . GLY A 1 81 ? -12.842 6.996 18.612 1.00 97.38 81 GLY A C 1
ATOM 622 O O . GLY A 1 81 ? -12.542 5.980 17.982 1.00 97.38 81 GLY A O 1
ATOM 623 N N . GLN A 1 82 ? -13.744 6.994 19.588 1.00 97.81 82 GLN A N 1
ATOM 624 C CA . GLN A 1 82 ? -14.647 5.879 19.880 1.00 97.81 82 GLN A CA 1
ATOM 625 C C . GLN A 1 82 ? -15.994 6.077 19.174 1.00 97.81 82 GLN A C 1
ATOM 627 O O . GLN A 1 82 ? -16.288 7.154 18.647 1.00 97.81 82 GLN A O 1
ATOM 632 N N . SER A 1 83 ? -16.815 5.034 19.146 1.00 96.38 83 SER A N 1
ATOM 633 C CA . SER A 1 83 ? -18.185 5.098 18.647 1.00 96.38 83 SER A CA 1
ATOM 634 C C . SER A 1 83 ? -19.110 5.894 19.590 1.00 96.38 83 SER A C 1
ATOM 636 O O . SER A 1 83 ? -18.746 6.144 20.742 1.00 96.38 83 SER A O 1
ATOM 638 N N . PRO A 1 84 ? -20.321 6.303 19.153 1.00 94.81 84 PRO A N 1
ATOM 639 C CA . PRO A 1 84 ? -21.258 7.060 19.997 1.00 94.81 84 PRO A CA 1
ATOM 640 C C . PRO A 1 84 ? -21.702 6.334 21.281 1.00 94.81 84 PRO A C 1
ATOM 642 O O . PRO A 1 84 ? -22.111 6.979 22.241 1.00 94.81 84 PRO A O 1
ATOM 645 N N . ASP A 1 85 ? -21.617 5.003 21.296 1.00 95.50 85 ASP A N 1
ATOM 646 C CA . ASP A 1 85 ? -21.841 4.109 22.438 1.00 95.50 85 ASP A CA 1
ATOM 647 C C . ASP A 1 85 ? -20.571 3.842 23.280 1.00 95.50 85 ASP A C 1
ATOM 649 O O . ASP A 1 85 ? -20.615 3.060 24.227 1.00 95.50 85 ASP A O 1
ATOM 653 N N . GLY A 1 86 ? -19.455 4.522 22.989 1.00 97.00 86 GLY A N 1
ATOM 654 C CA . GLY A 1 86 ? -18.218 4.477 23.779 1.00 97.00 86 GLY A CA 1
ATOM 655 C C . GLY A 1 86 ? -17.337 3.248 23.535 1.00 97.00 86 GLY A C 1
ATOM 656 O O . GLY A 1 86 ? -16.500 2.927 24.378 1.00 97.00 86 GLY A O 1
ATOM 657 N N . LEU A 1 87 ? -17.519 2.547 22.412 1.00 98.12 87 LEU A N 1
ATOM 658 C CA . LEU A 1 87 ? -16.716 1.380 22.043 1.00 98.12 87 LEU A CA 1
ATOM 659 C C . LEU A 1 87 ? -15.555 1.783 21.128 1.00 98.12 87 LEU A C 1
ATOM 661 O O . LEU A 1 87 ? -15.671 2.682 20.293 1.00 98.12 87 LEU A O 1
ATOM 665 N N . ASP A 1 88 ? -14.432 1.079 21.242 1.00 98.50 88 ASP A N 1
ATOM 666 C CA . ASP A 1 88 ? -13.345 1.213 20.274 1.00 98.50 88 ASP A CA 1
ATOM 667 C C . ASP A 1 88 ? -13.755 0.619 18.917 1.00 98.50 88 ASP A C 1
ATOM 669 O O . ASP A 1 88 ? -14.440 -0.405 18.846 1.00 98.50 88 ASP A O 1
ATOM 673 N N . TYR A 1 89 ? -13.281 1.226 17.833 1.00 98.69 89 TYR A N 1
ATOM 674 C CA . TYR A 1 89 ? -13.487 0.765 16.465 1.00 98.69 89 TYR A CA 1
ATOM 675 C C . TYR A 1 89 ? -12.415 -0.233 16.009 1.00 98.69 89 TYR A C 1
ATOM 677 O O . TYR A 1 89 ? -11.226 -0.090 16.324 1.00 98.69 89 TYR A O 1
ATOM 685 N N . TYR A 1 90 ? -12.817 -1.191 15.170 1.00 98.75 90 TYR A N 1
ATOM 686 C CA . TYR A 1 90 ? -11.905 -2.027 14.386 1.00 98.75 90 TYR A CA 1
ATOM 687 C C . TYR A 1 90 ? -12.360 -2.187 12.931 1.00 98.75 90 TYR A C 1
ATOM 689 O O . TYR A 1 90 ? -13.557 -2.223 12.649 1.00 98.75 90 TYR A O 1
ATOM 697 N N . ILE A 1 91 ? -11.390 -2.337 12.027 1.00 98.62 91 ILE A N 1
ATOM 698 C CA . ILE A 1 91 ? -11.605 -2.819 10.655 1.00 98.62 91 ILE A CA 1
ATOM 699 C C . ILE A 1 91 ? -11.199 -4.293 10.555 1.00 98.62 91 ILE A C 1
ATOM 701 O O . ILE A 1 91 ? -10.304 -4.743 11.280 1.00 98.62 91 ILE A O 1
ATOM 705 N N . LYS A 1 92 ? -11.809 -5.024 9.620 1.00 98.38 92 LYS A N 1
ATOM 706 C CA . LYS A 1 92 ? -11.418 -6.382 9.220 1.00 98.38 92 LYS A CA 1
ATOM 707 C C . LYS A 1 92 ? -11.198 -6.414 7.708 1.00 98.38 92 LYS A C 1
ATOM 709 O O . LYS A 1 92 ? -12.118 -6.123 6.954 1.00 98.38 92 LYS A O 1
ATOM 714 N N . GLY A 1 93 ? -10.001 -6.789 7.262 1.00 96.69 93 GLY A N 1
ATOM 715 C CA . GLY A 1 93 ? -9.661 -6.851 5.837 1.00 96.69 93 GLY A CA 1
ATOM 716 C C . GLY A 1 93 ? -8.781 -8.047 5.489 1.00 96.69 93 GLY A C 1
ATOM 717 O O . GLY A 1 93 ? -8.129 -8.622 6.357 1.00 96.69 93 GLY A O 1
ATOM 718 N N . LYS A 1 94 ? -8.776 -8.436 4.217 1.00 95.50 94 LYS A N 1
ATOM 719 C CA . LYS A 1 94 ? -7.859 -9.425 3.640 1.00 95.50 94 LYS A CA 1
ATOM 720 C C . LYS A 1 94 ? -6.523 -8.753 3.317 1.00 95.50 94 LYS A C 1
ATOM 722 O O . LYS A 1 94 ? -6.522 -7.591 2.913 1.00 95.50 94 LYS A O 1
ATOM 727 N N . VAL A 1 95 ? -5.405 -9.458 3.466 1.00 94.88 95 VAL A N 1
ATOM 728 C CA . VAL A 1 95 ? -4.081 -8.957 3.057 1.00 94.88 95 VAL A CA 1
ATOM 729 C C . VAL A 1 95 ? -3.999 -8.861 1.528 1.00 94.88 95 VAL A C 1
ATOM 731 O O . VAL A 1 95 ? -4.268 -9.826 0.826 1.00 94.88 95 VAL A O 1
ATOM 734 N N . GLN A 1 96 ? -3.611 -7.690 1.020 1.00 89.38 96 GLN A N 1
ATOM 735 C CA . GLN A 1 96 ? -3.314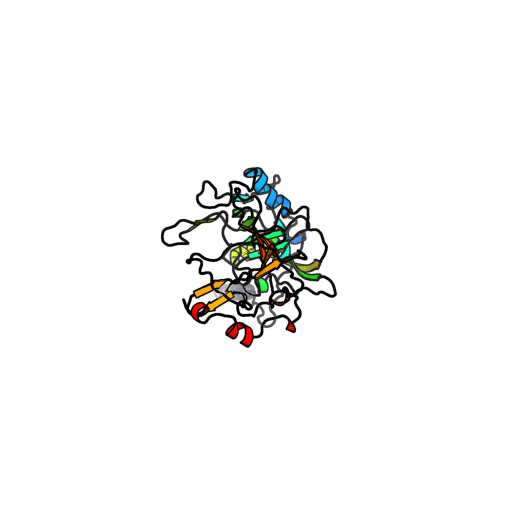 -7.425 -0.398 1.00 89.38 96 GLN A CA 1
ATOM 736 C C . GLN A 1 96 ? -1.816 -7.143 -0.645 1.00 89.38 96 GLN A C 1
ATOM 738 O O . GLN A 1 96 ? -1.346 -7.195 -1.782 1.00 89.38 96 GLN A O 1
ATOM 743 N N . SER A 1 97 ? -1.061 -6.837 0.414 1.00 89.69 97 SER A N 1
ATOM 744 C CA . SER A 1 97 ? 0.406 -6.791 0.422 1.00 89.69 97 SER A CA 1
ATOM 745 C C . SER A 1 97 ? 0.940 -6.767 1.848 1.00 89.69 97 SER A C 1
ATOM 747 O O . SER A 1 97 ? 0.339 -6.134 2.720 1.00 89.69 97 SER A O 1
ATOM 749 N N . SER A 1 98 ? 2.087 -7.412 2.058 1.00 83.38 98 SER A N 1
ATOM 750 C CA . SER A 1 98 ? 2.824 -7.462 3.326 1.00 83.38 98 SER A CA 1
ATOM 751 C C . SER A 1 98 ? 4.351 -7.368 3.157 1.00 83.38 98 SER A C 1
ATOM 753 O O . SER A 1 98 ? 5.103 -7.769 4.046 1.00 83.38 98 SER A O 1
ATOM 755 N N . ASP A 1 99 ? 4.814 -6.799 2.038 1.00 84.00 99 ASP A N 1
ATOM 756 C CA . ASP A 1 99 ? 6.227 -6.464 1.787 1.00 84.00 99 ASP A CA 1
ATOM 757 C C . ASP A 1 99 ? 7.222 -7.646 1.872 1.00 84.00 99 ASP A C 1
ATOM 759 O O . ASP A 1 99 ? 8.300 -7.541 2.456 1.00 84.00 99 ASP A O 1
ATOM 763 N N . GLU A 1 100 ? 6.876 -8.799 1.288 1.00 87.12 100 GLU A N 1
ATOM 764 C CA . GLU A 1 100 ? 7.771 -9.972 1.238 1.00 87.12 100 GLU A CA 1
ATOM 765 C C . GLU A 1 100 ? 9.040 -9.711 0.405 1.00 87.12 100 GLU A C 1
ATOM 767 O O . GLU A 1 100 ? 10.145 -10.098 0.794 1.00 87.12 100 GLU A O 1
ATOM 772 N N . GLU A 1 101 ? 8.888 -9.013 -0.723 1.00 87.31 101 GLU A N 1
ATOM 773 C CA . GLU A 1 101 ? 9.959 -8.756 -1.690 1.00 87.31 101 GLU A CA 1
ATOM 774 C C . GLU A 1 101 ? 10.656 -7.396 -1.516 1.00 87.31 101 GLU A C 1
ATOM 776 O O . GLU A 1 101 ? 11.557 -7.090 -2.291 1.00 87.31 101 GLU A O 1
ATOM 781 N N . GLY A 1 102 ? 10.273 -6.564 -0.537 1.00 82.44 102 GLY A N 1
ATOM 782 C CA . GLY A 1 102 ? 10.861 -5.228 -0.326 1.00 82.44 102 GLY A CA 1
ATOM 783 C C . GLY A 1 102 ? 10.363 -4.138 -1.291 1.00 82.44 102 GLY A C 1
ATOM 784 O O . GLY A 1 102 ? 11.010 -3.094 -1.449 1.00 82.44 102 GLY A O 1
ATOM 785 N N . ASN A 1 103 ? 9.239 -4.377 -1.979 1.00 81.12 103 ASN A N 1
ATOM 786 C CA . ASN A 1 103 ? 8.647 -3.428 -2.925 1.00 81.12 103 ASN A CA 1
ATOM 787 C C . ASN A 1 103 ? 7.637 -2.453 -2.282 1.00 81.12 103 ASN A C 1
ATOM 789 O O . ASN A 1 103 ? 7.341 -1.414 -2.870 1.00 81.12 103 ASN A O 1
ATOM 793 N N . VAL A 1 104 ? 7.125 -2.761 -1.085 1.00 81.44 104 VAL A N 1
ATOM 794 C CA . VAL A 1 104 ? 5.987 -2.084 -0.431 1.00 81.44 104 VAL A CA 1
ATOM 795 C C . VAL A 1 104 ? 6.367 -1.711 1.013 1.00 81.44 104 VAL A C 1
ATOM 797 O O . VAL A 1 104 ? 5.767 -2.132 2.000 1.00 81.44 104 VAL A O 1
ATOM 800 N N . TYR A 1 105 ? 7.439 -0.926 1.132 1.00 80.50 105 TYR A N 1
ATOM 801 C CA . TYR A 1 105 ? 8.170 -0.713 2.382 1.00 80.50 105 TYR A CA 1
ATOM 802 C C . TYR A 1 105 ? 7.299 -0.278 3.580 1.00 80.50 105 TYR A C 1
ATOM 804 O O . TYR A 1 105 ? 6.603 0.740 3.546 1.00 80.50 105 TYR A O 1
ATOM 812 N N . LYS A 1 106 ? 7.396 -1.035 4.683 1.00 88.81 106 LYS A N 1
ATOM 813 C CA . LYS A 1 106 ? 6.754 -0.749 5.989 1.00 88.81 106 LYS A CA 1
ATOM 814 C C . LYS A 1 106 ? 5.221 -0.619 5.979 1.00 88.81 106 LYS A C 1
ATOM 816 O O . LYS A 1 106 ? 4.645 -0.013 6.887 1.00 88.81 106 LYS A O 1
ATOM 821 N N . SER A 1 107 ? 4.543 -1.183 4.984 1.00 89.31 107 SER A N 1
ATOM 822 C CA . SER A 1 107 ? 3.108 -0.959 4.791 1.00 89.31 107 SER A CA 1
ATOM 823 C C . SER A 1 107 ? 2.342 -2.268 4.622 1.00 89.31 107 SER A C 1
ATOM 825 O O . SER A 1 107 ? 2.678 -3.087 3.771 1.00 89.31 107 SER A O 1
ATOM 827 N N . LEU A 1 108 ? 1.288 -2.453 5.421 1.00 93.88 108 LEU A N 1
ATOM 828 C CA . LEU A 1 108 ? 0.330 -3.548 5.261 1.00 93.88 108 LEU A CA 1
ATOM 829 C C . LEU A 1 108 ? -0.874 -3.031 4.475 1.00 93.88 108 LEU A C 1
ATOM 831 O O . LEU A 1 108 ? -1.512 -2.064 4.891 1.00 93.88 108 LEU A O 1
ATOM 835 N N . TYR A 1 109 ? -1.206 -3.684 3.366 1.00 92.50 109 TYR A N 1
ATOM 836 C CA . TYR A 1 109 ? -2.384 -3.338 2.573 1.00 92.50 109 TYR A CA 1
ATOM 837 C C . TYR A 1 109 ? -3.528 -4.271 2.908 1.00 92.50 109 TYR A C 1
ATOM 839 O O . TYR A 1 109 ? -3.398 -5.486 2.758 1.00 92.50 109 TYR A O 1
ATOM 847 N N . LEU A 1 110 ? -4.645 -3.692 3.346 1.00 94.31 110 LEU A N 1
ATOM 848 C CA . LEU A 1 110 ? -5.858 -4.424 3.688 1.00 94.31 110 LEU A CA 1
ATOM 849 C C . LEU A 1 110 ? -7.003 -4.032 2.762 1.00 94.31 110 LEU A C 1
ATOM 851 O O . LEU A 1 110 ? -7.165 -2.855 2.439 1.00 94.31 110 LEU A O 1
ATOM 855 N N . VAL A 1 111 ? -7.812 -5.018 2.378 1.00 91.94 111 VAL A N 1
ATOM 856 C CA . VAL A 1 111 ? -8.997 -4.842 1.533 1.00 91.94 111 VAL A CA 1
ATOM 857 C C . VAL A 1 111 ? -10.218 -5.534 2.136 1.00 91.94 111 VAL A C 1
ATOM 859 O O . VAL A 1 111 ? -10.149 -6.687 2.558 1.00 91.94 111 VAL A O 1
ATOM 862 N N . ASP A 1 112 ? -11.342 -4.829 2.184 1.00 92.00 112 ASP A N 1
ATOM 863 C CA . ASP A 1 112 ? -12.656 -5.367 2.538 1.00 92.00 112 ASP A CA 1
ATOM 864 C C . ASP A 1 112 ? -13.620 -5.213 1.347 1.00 92.00 112 ASP A C 1
ATOM 866 O O . ASP A 1 112 ? -13.202 -4.943 0.222 1.00 92.00 112 ASP A O 1
ATOM 870 N N . ASP A 1 113 ? -14.918 -5.408 1.561 1.00 89.44 113 ASP A N 1
ATOM 871 C CA . ASP A 1 113 ? -15.919 -5.320 0.488 1.00 89.44 113 ASP A CA 1
ATOM 872 C C . ASP A 1 113 ? -16.252 -3.866 0.085 1.00 89.44 113 ASP A C 1
ATOM 874 O O . ASP A 1 113 ? -16.920 -3.635 -0.924 1.00 89.44 113 ASP A O 1
ATOM 878 N N . SER A 1 114 ? -15.777 -2.883 0.856 1.00 90.56 114 SER A N 1
ATOM 879 C CA . SER A 1 114 ? -16.035 -1.449 0.696 1.00 90.56 114 SER A CA 1
ATOM 880 C C . SER A 1 114 ? -14.854 -0.688 0.078 1.00 90.56 114 SER A C 1
ATOM 882 O O . SER A 1 114 ? -15.054 0.291 -0.646 1.00 90.56 114 SER A O 1
ATOM 884 N N . GLY A 1 115 ? -13.620 -1.130 0.334 1.00 86.88 115 GLY A N 1
ATOM 885 C CA . GLY A 1 115 ? -12.412 -0.448 -0.107 1.00 86.88 115 GLY A CA 1
ATOM 886 C C . GLY A 1 115 ? -11.114 -1.118 0.341 1.00 86.88 115 GLY A C 1
ATOM 887 O O . GLY A 1 115 ? -11.104 -2.151 1.000 1.00 86.88 115 GLY A O 1
ATOM 888 N N . ALA A 1 116 ? -9.997 -0.485 -0.017 1.00 88.12 116 ALA A N 1
ATOM 889 C CA . ALA A 1 116 ? -8.655 -0.870 0.421 1.00 88.12 116 ALA A CA 1
ATOM 890 C C . ALA A 1 116 ? -7.935 0.304 1.100 1.00 88.12 116 ALA A C 1
ATOM 892 O O . ALA A 1 116 ? -8.158 1.462 0.719 1.00 88.12 116 ALA A O 1
ATOM 893 N N . ILE A 1 117 ? -7.077 0.016 2.083 1.00 92.06 117 ILE A N 1
ATOM 894 C CA . ILE A 1 117 ? -6.325 1.014 2.857 1.00 92.06 117 ILE A CA 1
ATOM 895 C C . ILE A 1 117 ? -4.907 0.541 3.194 1.00 92.06 117 ILE A C 1
ATOM 897 O O . ILE A 1 117 ? -4.662 -0.640 3.436 1.00 92.06 117 ILE A O 1
ATOM 901 N N . GLU A 1 118 ? -3.983 1.498 3.218 1.00 93.06 118 GLU A N 1
ATOM 902 C CA . GLU A 1 118 ? -2.630 1.337 3.751 1.00 93.06 118 GLU A CA 1
ATOM 903 C C . GLU A 1 118 ? -2.662 1.456 5.280 1.00 93.06 118 GLU A C 1
ATOM 905 O O . GLU A 1 118 ? -3.163 2.449 5.816 1.00 93.06 118 GLU A O 1
ATOM 910 N N . VAL A 1 119 ? -2.069 0.492 5.982 1.00 95.81 119 VAL A N 1
ATOM 911 C CA . VAL A 1 119 ? -1.738 0.592 7.407 1.00 95.81 119 VAL A CA 1
ATOM 912 C C . VAL A 1 119 ? -0.219 0.694 7.540 1.00 95.81 119 VAL A C 1
ATOM 914 O O . VAL A 1 119 ? 0.509 -0.240 7.200 1.00 95.81 119 VAL A O 1
ATOM 917 N N . LYS A 1 120 ? 0.264 1.840 8.028 1.00 94.31 120 LYS A N 1
ATOM 918 C CA . LYS A 1 120 ? 1.690 2.150 8.183 1.00 94.31 120 LYS A CA 1
ATOM 919 C C . LYS A 1 120 ? 2.246 1.495 9.440 1.00 94.31 120 LYS A C 1
ATOM 921 O O . LYS A 1 120 ? 1.946 1.921 10.555 1.00 94.31 120 LYS A O 1
ATOM 926 N N . LEU A 1 121 ? 3.064 0.467 9.256 1.00 94.50 121 LEU A N 1
ATOM 927 C CA . LEU A 1 121 ? 3.646 -0.365 10.311 1.00 94.50 121 LEU A CA 1
ATOM 928 C C . LEU A 1 121 ? 5.183 -0.312 10.217 1.00 94.50 121 LEU A C 1
ATOM 930 O O . LEU A 1 121 ? 5.736 0.677 9.741 1.00 94.50 121 LEU A O 1
ATOM 934 N N . THR A 1 122 ? 5.879 -1.359 10.658 1.00 92.00 122 THR A N 1
ATOM 935 C CA . THR A 1 122 ? 7.332 -1.518 10.489 1.00 92.00 122 THR A CA 1
ATOM 936 C C . THR A 1 122 ? 7.663 -2.572 9.417 1.00 92.00 122 THR A C 1
ATOM 938 O O . THR A 1 122 ? 6.786 -2.968 8.653 1.00 92.00 122 THR A O 1
ATOM 941 N N . THR A 1 123 ? 8.923 -2.995 9.280 1.00 89.44 123 THR A N 1
ATOM 942 C CA . THR A 1 123 ? 9.344 -4.008 8.286 1.00 89.44 123 THR A CA 1
ATOM 943 C C . THR A 1 123 ? 9.041 -5.451 8.723 1.00 89.44 123 THR A C 1
ATOM 945 O O . THR A 1 123 ? 8.675 -5.711 9.868 1.00 89.44 123 THR A O 1
ATOM 948 N N . GLY A 1 124 ? 9.208 -6.420 7.810 1.00 87.44 124 GLY A N 1
ATOM 949 C CA . GLY A 1 124 ? 9.084 -7.855 8.122 1.00 87.44 124 GLY A CA 1
ATOM 950 C C . GLY A 1 124 ? 7.643 -8.353 8.279 1.00 87.44 124 GLY A C 1
ATOM 951 O O . GLY A 1 124 ? 7.411 -9.396 8.890 1.00 87.44 124 GLY A O 1
ATOM 952 N N . LEU A 1 125 ? 6.673 -7.613 7.736 1.00 90.69 125 LEU A N 1
ATOM 953 C CA . LEU A 1 125 ? 5.241 -7.869 7.910 1.00 90.69 125 LEU A CA 1
ATOM 954 C C . LEU A 1 125 ? 4.814 -9.232 7.349 1.00 90.69 125 LEU A C 1
ATOM 956 O O . LEU A 1 125 ? 3.989 -9.895 7.973 1.00 90.69 125 LEU A O 1
ATOM 960 N N . TYR A 1 126 ? 5.418 -9.692 6.248 1.00 88.81 126 TYR A N 1
ATOM 961 C CA . TYR A 1 126 ? 5.106 -10.978 5.612 1.00 88.81 126 TYR A CA 1
ATOM 962 C C . TYR A 1 126 ? 5.242 -12.197 6.540 1.00 88.81 126 TYR A C 1
ATOM 964 O O . TYR A 1 126 ? 4.492 -13.158 6.393 1.00 88.81 126 TYR A O 1
ATOM 972 N N . PHE A 1 127 ? 6.138 -12.153 7.535 1.00 88.00 127 PHE A N 1
ATOM 973 C CA . PHE A 1 127 ? 6.280 -13.223 8.532 1.00 88.00 127 PHE A CA 1
ATOM 974 C C . PHE A 1 127 ? 5.070 -13.339 9.474 1.00 88.00 127 PHE A C 1
ATOM 976 O O . PHE A 1 127 ? 4.884 -14.373 10.110 1.00 88.00 127 PHE A O 1
ATOM 983 N N . THR A 1 128 ? 4.286 -12.266 9.612 1.00 91.25 128 THR A N 1
ATOM 984 C CA . THR A 1 128 ? 3.145 -12.173 10.542 1.00 91.25 128 THR A CA 1
ATOM 985 C C . THR A 1 128 ? 1.806 -12.108 9.805 1.00 91.25 128 THR A C 1
ATOM 987 O O . THR A 1 128 ? 0.799 -12.570 10.331 1.00 91.25 128 THR A O 1
ATOM 990 N N . TYR A 1 129 ? 1.787 -11.551 8.592 1.00 93.75 129 TYR A N 1
ATOM 991 C CA . TYR A 1 129 ? 0.600 -11.337 7.765 1.00 93.75 129 TYR A CA 1
ATOM 992 C C . TYR A 1 129 ? 0.879 -11.837 6.333 1.00 93.75 129 TYR A C 1
ATOM 994 O O . TYR A 1 129 ? 1.063 -11.027 5.421 1.00 93.75 129 TYR A O 1
ATOM 1002 N N . PRO A 1 130 ? 1.014 -13.158 6.125 1.00 91.19 130 PRO A N 1
ATOM 1003 C CA . PRO A 1 130 ? 1.424 -13.704 4.837 1.00 91.19 130 PRO A CA 1
ATOM 1004 C C . PRO A 1 130 ? 0.353 -13.527 3.750 1.00 91.19 130 PRO A C 1
ATOM 1006 O O . PRO A 1 130 ? -0.839 -13.361 4.020 1.00 91.19 130 PRO A O 1
ATOM 1009 N N . MET A 1 131 ? 0.808 -13.583 2.500 1.00 91.06 131 MET A N 1
ATOM 1010 C CA . MET A 1 131 ? -0.013 -13.644 1.295 1.00 91.06 131 MET A CA 1
ATOM 1011 C C . MET A 1 131 ? 0.670 -14.590 0.297 1.00 91.06 131 MET A C 1
ATOM 1013 O O . MET A 1 131 ? 1.895 -14.697 0.278 1.00 91.06 131 MET A O 1
ATOM 1017 N N . GLY A 1 132 ? -0.115 -15.312 -0.498 1.00 91.50 132 GLY A N 1
ATOM 1018 C CA . GLY A 1 132 ? 0.380 -16.187 -1.557 1.00 91.50 132 GLY A CA 1
ATOM 1019 C C . GLY A 1 132 ? 0.703 -15.441 -2.854 1.00 91.50 132 GLY A C 1
ATOM 1020 O O . GLY A 1 132 ? 0.608 -14.218 -2.945 1.00 91.50 132 GLY A O 1
ATOM 1021 N N . ARG A 1 133 ? 1.061 -16.210 -3.886 1.00 90.81 133 ARG A N 1
ATOM 1022 C CA . ARG A 1 133 ? 1.154 -15.735 -5.276 1.00 90.81 133 ARG A CA 1
ATOM 1023 C C . ARG A 1 133 ? -0.215 -15.827 -5.960 1.00 90.81 133 ARG A C 1
ATOM 1025 O O . ARG A 1 133 ? -1.089 -16.560 -5.495 1.00 90.81 133 ARG A O 1
ATOM 1032 N N . PHE A 1 134 ? -0.400 -15.087 -7.051 1.00 90.06 134 PHE A N 1
ATOM 1033 C CA . PHE A 1 134 ? -1.610 -15.173 -7.869 1.00 90.06 134 PHE A CA 1
ATOM 1034 C C . PHE A 1 134 ? -1.614 -16.442 -8.728 1.00 90.06 134 PHE A C 1
ATOM 1036 O O . PHE A 1 134 ? -0.692 -16.685 -9.503 1.00 90.06 134 PHE A O 1
ATOM 1043 N N . ASP A 1 135 ? -2.675 -17.235 -8.606 1.00 89.69 135 ASP A N 1
ATOM 1044 C CA . ASP A 1 135 ? -2.917 -18.414 -9.430 1.00 89.69 135 ASP A CA 1
ATOM 1045 C C . ASP A 1 135 ? -3.835 -18.037 -10.607 1.00 89.69 135 ASP A C 1
ATOM 1047 O O . ASP A 1 135 ? -5.017 -17.724 -10.437 1.00 89.69 135 ASP A O 1
ATOM 1051 N N . LYS A 1 136 ? -3.280 -18.075 -11.827 1.00 85.25 136 LYS A N 1
ATOM 1052 C CA . LYS A 1 136 ? -4.009 -17.804 -13.079 1.00 85.25 136 LYS A CA 1
ATOM 1053 C C . LYS A 1 136 ? -5.120 -18.822 -13.370 1.00 85.25 136 LYS A C 1
ATOM 1055 O O . LYS A 1 136 ? -6.075 -18.473 -14.060 1.00 85.25 136 LYS A O 1
ATOM 1060 N N . ALA A 1 137 ? -4.993 -20.070 -12.915 1.00 89.19 137 ALA A N 1
ATOM 1061 C CA . ALA A 1 137 ? -5.942 -21.141 -13.212 1.00 89.19 137 ALA A CA 1
ATOM 1062 C C . ALA A 1 137 ? -7.207 -21.049 -12.345 1.00 89.19 137 ALA A C 1
ATOM 1064 O O . ALA A 1 137 ? -8.298 -21.370 -12.817 1.00 89.19 137 ALA A O 1
ATOM 1065 N N . THR A 1 138 ? -7.075 -20.587 -11.099 1.00 90.06 138 THR A N 1
ATOM 1066 C CA . THR A 1 138 ? -8.207 -20.341 -10.188 1.00 90.06 138 THR A CA 1
ATOM 1067 C C . THR A 1 138 ? -8.694 -18.891 -10.213 1.00 90.06 138 THR A C 1
ATOM 1069 O O . THR A 1 138 ? -9.844 -18.629 -9.864 1.00 90.06 138 THR A O 1
ATOM 1072 N N . GLY A 1 139 ? -7.834 -17.944 -10.600 1.00 88.38 139 GLY A N 1
ATOM 1073 C CA . GLY A 1 139 ? -8.086 -16.511 -10.471 1.00 88.38 139 GLY A CA 1
ATOM 1074 C C . GLY A 1 139 ? -8.012 -16.013 -9.024 1.00 88.38 139 GLY A C 1
ATOM 1075 O O . GLY A 1 139 ? -8.687 -15.035 -8.693 1.00 88.38 139 GLY A O 1
ATOM 1076 N N . THR A 1 140 ? -7.239 -16.673 -8.151 1.00 90.38 140 THR A N 1
ATOM 1077 C CA . THR A 1 140 ? -7.188 -16.367 -6.710 1.00 90.38 140 THR A CA 1
ATOM 1078 C C . THR A 1 140 ? -5.782 -16.067 -6.186 1.00 90.38 140 THR A C 1
ATOM 1080 O O . THR A 1 140 ? -4.777 -16.433 -6.790 1.00 90.38 140 THR A O 1
ATOM 1083 N N . ILE A 1 141 ? -5.710 -15.386 -5.038 1.00 92.00 141 ILE A N 1
ATOM 1084 C CA . ILE A 1 141 ? -4.480 -15.222 -4.244 1.00 92.00 141 ILE A CA 1
ATOM 1085 C C . ILE A 1 141 ? -4.775 -15.730 -2.827 1.00 92.00 141 ILE A C 1
ATOM 1087 O O . ILE A 1 141 ? -5.658 -15.159 -2.178 1.00 92.00 141 ILE A O 1
ATOM 1091 N N . PRO A 1 142 ? -4.079 -16.760 -2.309 1.00 95.50 142 PRO A N 1
ATOM 1092 C CA . PRO A 1 142 ? -4.161 -17.134 -0.898 1.00 95.50 142 PRO A CA 1
ATOM 1093 C C . PRO A 1 142 ? -3.814 -15.943 0.005 1.00 95.50 142 PRO A C 1
ATOM 1095 O O . PRO A 1 142 ? -2.890 -15.187 -0.279 1.00 95.50 142 PRO A O 1
ATOM 1098 N N . SER A 1 143 ? -4.559 -15.744 1.085 1.00 95.50 143 SER A N 1
ATOM 1099 C CA . SER A 1 143 ? -4.441 -14.567 1.953 1.00 95.50 143 SER A CA 1
ATOM 1100 C C . SER A 1 143 ? -4.879 -14.918 3.374 1.00 95.50 143 SER A C 1
ATOM 1102 O O . SER A 1 143 ? -5.505 -15.946 3.611 1.00 95.50 143 SER A O 1
ATOM 1104 N N . ASN A 1 144 ? -4.654 -14.017 4.324 1.00 96.38 144 ASN A N 1
ATOM 1105 C CA . ASN A 1 144 ? -5.273 -14.074 5.645 1.00 96.38 144 ASN A CA 1
ATOM 1106 C C . ASN A 1 144 ? -6.216 -12.892 5.869 1.00 96.38 144 ASN A C 1
ATOM 1108 O O . ASN A 1 144 ? -6.076 -11.841 5.239 1.00 96.38 144 ASN A O 1
ATOM 1112 N N . TRP A 1 145 ? -7.176 -13.066 6.774 1.00 97.88 145 TRP A N 1
ATOM 1113 C CA . TRP A 1 145 ? -7.850 -11.942 7.414 1.00 97.88 145 TRP A CA 1
ATOM 1114 C C . TRP A 1 145 ? -6.895 -11.250 8.389 1.00 97.88 145 TRP A C 1
ATOM 1116 O O . TRP A 1 145 ? -6.076 -11.899 9.034 1.00 97.88 145 TRP A O 1
ATOM 1126 N N . VAL A 1 146 ? -7.035 -9.940 8.547 1.00 98.38 146 VAL A N 1
ATOM 1127 C CA . VAL A 1 146 ? -6.372 -9.145 9.582 1.00 98.38 146 VAL A CA 1
ATOM 1128 C C . VAL A 1 146 ? -7.388 -8.191 10.192 1.00 98.38 146 VAL A C 1
ATOM 1130 O O . VAL A 1 146 ? -8.146 -7.526 9.482 1.00 98.38 146 VAL A O 1
ATOM 1133 N N . TYR A 1 147 ? -7.377 -8.113 11.518 1.00 98.69 147 TYR A N 1
ATOM 1134 C CA . TYR A 1 147 ? -8.170 -7.168 12.295 1.00 98.69 147 TYR A CA 1
ATOM 1135 C C . TYR A 1 147 ? -7.262 -6.039 12.774 1.00 98.69 147 TYR A C 1
ATOM 1137 O O . TYR A 1 147 ? -6.186 -6.303 13.318 1.00 98.69 147 TYR A O 1
ATOM 1145 N N . VAL A 1 148 ? -7.689 -4.787 12.607 1.00 98.62 148 VAL A N 1
ATOM 1146 C CA . VAL A 1 148 ? -6.940 -3.612 13.076 1.00 98.62 148 VAL A CA 1
ATOM 1147 C C . VAL A 1 148 ? -7.819 -2.768 13.982 1.00 98.62 148 VAL A C 1
ATOM 1149 O O . VAL A 1 148 ? -8.852 -2.264 13.549 1.00 98.62 148 VAL A O 1
ATOM 1152 N N . LYS A 1 149 ? -7.391 -2.572 15.232 1.00 98.50 149 LYS A N 1
ATOM 1153 C CA . LYS A 1 149 ? -7.994 -1.607 16.160 1.00 98.50 149 LYS A CA 1
ATOM 1154 C C . LYS A 1 149 ? -7.593 -0.199 15.739 1.00 98.50 149 LYS A C 1
ATOM 1156 O O . LYS A 1 149 ? -6.425 0.177 15.869 1.00 98.50 149 LYS A O 1
ATOM 1161 N N . VAL A 1 150 ? -8.558 0.562 15.231 1.00 98.50 150 VAL A N 1
ATOM 1162 C CA . VAL A 1 150 ? -8.312 1.876 14.622 1.00 98.50 150 VAL A CA 1
ATOM 1163 C C . VAL A 1 150 ? -8.509 3.043 15.587 1.00 98.50 150 VAL A C 1
ATOM 1165 O O . VAL A 1 150 ? -7.936 4.103 15.356 1.00 98.50 150 VAL A O 1
ATOM 1168 N N . SER A 1 151 ? -9.219 2.865 16.706 1.00 98.38 151 SER A N 1
ATOM 1169 C CA . SER A 1 151 ? -9.331 3.918 17.726 1.00 98.38 151 SER A CA 1
ATOM 1170 C C . SER A 1 151 ? -7.964 4.330 18.296 1.00 98.38 151 SER A C 1
ATOM 1172 O O . SER A 1 151 ? -7.091 3.511 18.611 1.00 98.38 151 SER A O 1
ATOM 1174 N N . GLY A 1 152 ? -7.768 5.645 18.389 1.00 97.62 152 GLY A N 1
ATOM 1175 C CA . GLY A 1 152 ? -6.510 6.298 18.742 1.00 97.62 152 GLY A CA 1
ATOM 1176 C C . GLY A 1 152 ? -5.499 6.431 17.595 1.00 97.62 152 GLY A C 1
ATOM 1177 O O . GLY A 1 152 ? -4.539 7.181 17.764 1.00 97.62 152 GLY A O 1
ATOM 1178 N N . LEU A 1 153 ? -5.698 5.761 16.451 1.00 98.25 153 LEU A N 1
ATOM 1179 C CA . LEU A 1 153 ? -4.892 5.965 15.240 1.00 98.25 153 LEU A CA 1
ATOM 1180 C C . LEU A 1 153 ? -5.373 7.188 14.449 1.00 98.25 153 LEU A C 1
ATOM 1182 O O . LEU A 1 153 ? -6.435 7.754 14.715 1.00 98.25 153 LEU A O 1
ATOM 1186 N N . TYR A 1 154 ? -4.580 7.584 13.456 1.00 98.38 154 TYR A N 1
ATOM 1187 C CA . TYR A 1 154 ? -4.842 8.741 12.610 1.00 98.38 154 TYR A CA 1
ATOM 1188 C C . TYR A 1 154 ? -5.049 8.316 11.162 1.00 98.38 154 TYR A C 1
ATOM 1190 O O . TYR A 1 154 ? -4.166 7.699 10.552 1.00 98.38 154 TYR A O 1
ATOM 1198 N N . ILE A 1 155 ? -6.191 8.709 10.592 1.00 97.62 155 ILE A N 1
ATOM 1199 C CA . ILE A 1 155 ? -6.363 8.708 9.144 1.00 97.62 155 ILE A CA 1
ATOM 1200 C C . ILE A 1 155 ? -5.775 9.999 8.575 1.00 97.62 155 ILE A C 1
ATOM 1202 O O . ILE A 1 155 ? -6.252 11.098 8.856 1.00 97.62 155 ILE A O 1
ATOM 1206 N N . GLY A 1 156 ? -4.692 9.864 7.815 1.00 94.81 156 GLY A N 1
ATOM 1207 C CA . GLY A 1 156 ? -3.924 10.980 7.266 1.00 94.81 156 GLY A CA 1
ATOM 1208 C C . GLY A 1 156 ? -3.979 11.012 5.745 1.00 94.81 156 GLY A C 1
ATOM 1209 O O . GLY A 1 156 ? -3.900 9.958 5.110 1.00 94.81 156 GLY A O 1
ATOM 1210 N N . ASN A 1 157 ? -4.074 12.213 5.165 1.00 89.69 157 ASN A N 1
ATOM 1211 C CA . ASN A 1 157 ? -3.964 12.414 3.721 1.00 89.69 157 ASN A CA 1
ATOM 1212 C C . ASN A 1 157 ? -2.525 12.772 3.325 1.00 89.69 157 ASN A C 1
ATOM 1214 O O . ASN A 1 157 ? -1.929 13.700 3.873 1.00 89.69 157 ASN A O 1
ATOM 1218 N N . TYR A 1 158 ? -2.004 12.080 2.315 1.00 84.94 158 TYR A N 1
ATOM 1219 C CA . TYR A 1 158 ? -0.878 12.537 1.508 1.00 84.94 158 TYR A CA 1
ATOM 1220 C C . TYR A 1 158 ? -1.232 12.389 0.023 1.00 84.94 158 TYR A C 1
ATOM 1222 O O . TYR A 1 158 ? -1.549 11.298 -0.434 1.00 84.94 158 TYR A O 1
ATOM 1230 N N . ARG A 1 159 ? -1.188 13.478 -0.750 1.00 78.50 159 ARG A N 1
ATOM 1231 C CA . ARG A 1 159 ? -1.497 13.527 -2.197 1.00 78.50 159 ARG A CA 1
ATOM 1232 C C . ARG A 1 159 ? -2.822 12.854 -2.608 1.00 78.50 159 ARG A C 1
ATOM 1234 O O . ARG A 1 159 ? -2.900 12.214 -3.653 1.00 78.50 159 ARG A O 1
ATOM 1241 N N . MET A 1 160 ? -3.871 13.054 -1.806 1.00 78.94 160 MET A N 1
ATOM 1242 C CA . MET A 1 160 ? -5.214 12.450 -1.929 1.00 78.94 160 MET A CA 1
ATOM 1243 C C . MET A 1 160 ? -5.273 10.939 -1.668 1.00 78.94 160 MET A C 1
ATOM 1245 O O . MET A 1 160 ? -6.268 10.293 -1.988 1.00 78.94 160 MET A O 1
ATOM 1249 N N . MET A 1 161 ? -4.241 10.378 -1.045 1.00 82.06 161 MET A N 1
ATOM 1250 C CA . MET A 1 161 ? -4.228 9.014 -0.544 1.00 82.06 161 MET A CA 1
ATOM 1251 C C . MET A 1 161 ? -4.433 9.022 0.971 1.00 82.06 161 MET A C 1
ATOM 1253 O O . MET A 1 161 ? -3.661 9.638 1.708 1.00 82.06 161 MET A O 1
ATOM 1257 N N . LEU A 1 162 ? -5.467 8.313 1.427 1.00 91.06 162 LEU A N 1
ATOM 1258 C CA . LEU A 1 162 ? -5.736 8.102 2.846 1.00 91.06 162 LEU A CA 1
ATOM 1259 C C . LEU A 1 162 ? -5.073 6.812 3.334 1.00 91.06 162 LEU A C 1
ATOM 1261 O O . LEU A 1 162 ? -5.232 5.754 2.725 1.00 91.06 162 LEU A O 1
ATOM 1265 N N . SER A 1 163 ? -4.369 6.914 4.457 1.00 93.88 163 SER A N 1
ATOM 1266 C CA . SER A 1 163 ? -3.684 5.809 5.143 1.00 93.88 163 SER A CA 1
ATOM 1267 C C . SER A 1 163 ? -3.986 5.847 6.640 1.00 93.88 163 SER A C 1
ATOM 1269 O O . SER A 1 163 ? -4.432 6.879 7.143 1.00 93.88 163 SER A O 1
ATOM 1271 N N . LEU A 1 164 ? -3.703 4.761 7.357 1.00 97.00 164 LEU A N 1
ATOM 1272 C CA . LEU A 1 164 ? -3.749 4.674 8.819 1.00 97.00 164 LEU A CA 1
ATOM 1273 C C . LEU A 1 164 ? -2.336 4.615 9.406 1.00 97.00 164 LEU A C 1
ATOM 1275 O O . LEU A 1 164 ? -1.452 3.986 8.829 1.00 97.00 164 LEU A O 1
ATOM 1279 N N . GLY A 1 165 ? -2.139 5.223 10.576 1.00 96.81 165 GLY A N 1
ATOM 1280 C CA . GLY A 1 165 ? -0.863 5.196 11.291 1.00 96.81 165 GLY A CA 1
ATOM 1281 C C . GLY A 1 165 ? -0.925 5.865 12.665 1.00 96.81 165 GLY A C 1
ATOM 1282 O O . GLY A 1 165 ? -2.004 6.210 13.155 1.00 96.81 165 GLY A O 1
ATOM 1283 N N . GLU A 1 166 ? 0.243 6.058 13.276 1.00 95.38 166 GLU A N 1
ATOM 1284 C CA . GLU A 1 166 ? 0.412 6.895 14.468 1.00 95.38 166 GLU A CA 1
ATOM 1285 C C . GLU A 1 166 ? 0.189 8.381 14.160 1.00 95.38 166 GLU A C 1
ATOM 1287 O O . GLU A 1 166 ? -0.082 8.776 13.023 1.00 95.38 166 GLU A O 1
ATOM 1292 N N . GLY A 1 167 ? 0.323 9.214 15.194 1.00 92.81 167 GLY A N 1
ATOM 1293 C CA . GLY A 1 167 ? 0.139 10.655 15.111 1.00 92.81 167 GLY A CA 1
ATOM 1294 C C . GLY A 1 167 ? 0.949 11.347 14.008 1.00 92.81 167 GLY A C 1
ATOM 1295 O O . GLY A 1 167 ? 1.970 10.831 13.533 1.00 92.81 167 GLY A O 1
ATOM 1296 N N . PRO A 1 168 ? 0.493 12.536 13.589 1.00 93.06 168 PRO A N 1
ATOM 1297 C CA . PRO A 1 168 ? 1.227 13.376 12.659 1.00 93.06 168 PRO A CA 1
ATOM 1298 C C . PRO A 1 168 ? 2.587 13.780 13.245 1.00 93.06 168 PRO A C 1
ATOM 1300 O O . PRO A 1 168 ? 2.717 13.992 14.451 1.00 93.06 168 PRO A O 1
ATOM 1303 N N . THR A 1 169 ? 3.597 13.916 12.389 1.00 88.75 169 THR A N 1
ATOM 1304 C CA . THR A 1 169 ? 4.964 14.292 12.786 1.00 88.75 169 THR A CA 1
ATOM 1305 C C . THR A 1 169 ? 5.538 15.379 11.883 1.00 88.75 169 THR A C 1
ATOM 1307 O O . THR A 1 169 ? 5.074 15.598 10.765 1.00 88.75 169 THR A O 1
ATOM 1310 N N . ASP A 1 170 ? 6.550 16.080 12.387 1.00 86.00 170 ASP A N 1
ATOM 1311 C CA . ASP A 1 170 ? 7.374 17.033 11.643 1.00 86.00 170 ASP A CA 1
ATOM 1312 C C . ASP A 1 170 ? 8.829 16.562 11.749 1.00 86.00 170 ASP A C 1
ATOM 1314 O O . ASP A 1 170 ? 9.329 16.344 12.857 1.00 86.00 170 ASP A O 1
ATOM 1318 N N . SER A 1 171 ? 9.488 16.323 10.612 1.00 74.19 171 SER A N 1
ATOM 1319 C CA . SER A 1 171 ? 10.852 15.792 10.583 1.00 74.19 171 SER A CA 1
ATOM 1320 C C . SER A 1 171 ? 11.708 16.380 9.460 1.00 74.19 171 SER A C 1
ATOM 1322 O O . SER A 1 171 ? 11.244 16.665 8.355 1.00 74.19 171 SER A O 1
ATOM 1324 N N . TYR A 1 172 ? 13.009 16.512 9.724 1.00 59.66 172 TYR A N 1
ATOM 1325 C CA . TYR A 1 172 ? 13.989 17.017 8.761 1.00 59.66 172 TYR A CA 1
ATOM 1326 C C . TYR A 1 172 ? 14.488 15.907 7.834 1.00 59.66 172 TYR A C 1
ATOM 1328 O O . TYR A 1 172 ? 15.564 15.343 8.029 1.00 59.66 172 TYR A O 1
ATOM 1336 N N . ASN A 1 173 ? 13.706 15.593 6.802 1.00 56.31 173 ASN A N 1
ATOM 1337 C CA . ASN A 1 173 ? 14.031 14.505 5.867 1.00 56.31 173 ASN A CA 1
ATOM 1338 C C . ASN A 1 173 ? 14.815 14.977 4.627 1.00 56.31 173 ASN A C 1
ATOM 1340 O O . ASN A 1 173 ? 15.104 14.181 3.738 1.00 56.31 173 ASN A O 1
ATOM 1344 N N . LYS A 1 174 ? 15.153 16.267 4.559 1.00 51.09 174 LYS A N 1
ATOM 1345 C CA . LYS A 1 174 ? 16.151 16.874 3.668 1.00 51.09 174 LYS A CA 1
ATOM 1346 C C . LYS A 1 174 ? 16.904 17.925 4.486 1.00 51.09 174 LYS A C 1
ATOM 1348 O O . LYS A 1 174 ? 16.335 18.480 5.422 1.00 51.09 174 LYS A O 1
ATOM 1353 N N . VAL A 1 175 ? 18.174 18.175 4.164 1.00 51.41 175 VAL A N 1
ATOM 1354 C CA . VAL A 1 175 ? 19.072 19.072 4.921 1.00 51.41 175 VAL A CA 1
ATOM 1355 C C . VAL A 1 175 ? 18.411 20.438 5.170 1.00 51.41 175 VAL A C 1
ATOM 1357 O O . VAL A 1 175 ? 18.344 21.265 4.268 1.00 51.41 175 VAL A O 1
ATOM 1360 N N . GLY A 1 176 ? 17.917 20.656 6.395 1.00 58.22 176 GLY A N 1
ATOM 1361 C CA . GLY A 1 176 ? 17.272 21.901 6.833 1.00 58.22 176 GLY A CA 1
ATOM 1362 C C . GLY A 1 176 ? 15.805 22.115 6.423 1.00 58.22 176 GLY A C 1
ATOM 1363 O O . GLY A 1 176 ? 15.248 23.149 6.775 1.00 58.22 176 GLY A O 1
ATOM 1364 N N . GLU A 1 177 ? 15.157 21.180 5.721 1.00 66.31 177 GLU A N 1
ATOM 1365 C CA . GLU A 1 177 ? 13.756 21.318 5.287 1.00 66.31 177 GLU A CA 1
ATOM 1366 C C . GLU A 1 177 ? 12.815 20.421 6.105 1.00 66.31 177 GLU A C 1
ATOM 1368 O O . GLU A 1 177 ? 12.991 19.200 6.158 1.00 66.31 177 GLU A O 1
ATOM 1373 N N . HIS A 1 178 ? 11.793 21.041 6.701 1.00 74.50 178 HIS A N 1
ATOM 1374 C CA . HIS A 1 178 ? 10.686 20.361 7.373 1.00 74.50 178 HIS A CA 1
ATOM 1375 C C . HIS A 1 178 ? 9.883 19.503 6.385 1.00 74.50 178 HIS A C 1
ATOM 1377 O O . HIS A 1 178 ? 9.560 19.947 5.280 1.00 74.50 178 HIS A O 1
ATOM 1383 N N . LYS A 1 179 ? 9.504 18.292 6.801 1.00 78.38 179 LYS A N 1
ATOM 1384 C CA . LYS A 1 179 ? 8.468 17.485 6.151 1.00 78.38 179 LYS A CA 1
ATOM 1385 C C . LYS A 1 179 ? 7.375 17.165 7.155 1.00 78.38 179 LYS A C 1
ATOM 1387 O O . LYS A 1 179 ? 7.636 16.577 8.200 1.00 78.38 179 LYS A O 1
ATOM 1392 N N . PHE A 1 180 ? 6.149 17.505 6.778 1.00 88.06 180 PHE A N 1
ATOM 1393 C CA . PHE A 1 180 ? 4.966 17.306 7.596 1.00 88.06 180 PHE A CA 1
ATOM 1394 C C . PHE A 1 180 ? 4.281 15.991 7.212 1.00 88.06 180 PHE A C 1
ATOM 1396 O O . PHE A 1 180 ? 3.933 15.743 6.055 1.00 88.06 180 PHE A O 1
ATOM 1403 N N . TYR A 1 181 ? 4.081 15.118 8.185 1.00 90.00 181 TYR A N 1
ATOM 1404 C CA . TYR A 1 181 ? 3.432 13.829 8.004 1.00 90.00 181 TYR A CA 1
ATOM 1405 C C . TYR A 1 181 ? 2.046 13.886 8.630 1.00 90.00 181 TYR A C 1
ATOM 1407 O O . TYR A 1 181 ? 1.901 14.222 9.800 1.00 90.00 181 TYR A O 1
ATOM 1415 N N . ALA A 1 182 ? 1.017 13.557 7.847 1.00 93.38 182 ALA A N 1
ATOM 1416 C CA . ALA A 1 182 ? -0.362 13.503 8.334 1.00 93.38 182 ALA A CA 1
ATOM 1417 C C . ALA A 1 182 ? -0.590 12.343 9.322 1.00 93.38 182 ALA A C 1
ATOM 1419 O O . ALA A 1 182 ? -1.474 12.403 10.170 1.00 93.38 182 ALA A O 1
ATOM 1420 N N . ASN A 1 183 ? 0.216 11.292 9.203 1.00 94.62 183 ASN A N 1
ATOM 1421 C CA . ASN A 1 183 ? 0.322 10.169 10.120 1.00 94.62 183 ASN A CA 1
ATOM 1422 C C . ASN A 1 183 ? 1.676 9.474 9.912 1.00 94.62 183 ASN A C 1
ATOM 1424 O O . ASN A 1 183 ? 2.307 9.624 8.858 1.00 94.62 183 ASN A O 1
ATOM 1428 N N . SER A 1 184 ? 2.103 8.719 10.919 1.00 93.00 184 SER A N 1
ATOM 1429 C CA . SER A 1 184 ? 3.430 8.092 10.976 1.00 93.00 184 SER A CA 1
ATOM 1430 C C . SER A 1 184 ? 3.333 6.565 11.049 1.00 93.00 184 SER A C 1
ATOM 1432 O O . SER A 1 184 ? 2.270 6.009 11.317 1.00 93.00 184 SER A O 1
ATOM 1434 N N . ASN A 1 185 ? 4.440 5.872 10.800 1.00 93.12 185 ASN A N 1
ATOM 1435 C CA . ASN A 1 185 ? 4.533 4.423 10.959 1.00 93.12 185 ASN A CA 1
ATOM 1436 C C . ASN A 1 185 ? 4.407 4.005 12.433 1.00 93.12 185 ASN A C 1
ATOM 1438 O O . ASN A 1 185 ? 5.031 4.618 13.294 1.00 93.12 185 ASN A O 1
ATOM 1442 N N . ILE A 1 186 ? 3.646 2.940 12.717 1.00 94.81 186 ILE A N 1
ATOM 1443 C CA . ILE A 1 186 ? 3.709 2.245 14.012 1.00 94.81 186 ILE A CA 1
ATOM 1444 C C . ILE A 1 186 ? 4.999 1.418 14.010 1.00 94.81 186 ILE A C 1
ATOM 1446 O O . ILE A 1 186 ? 5.058 0.367 13.372 1.00 94.81 186 ILE A O 1
ATOM 1450 N N . GLU A 1 187 ? 6.049 1.911 14.668 1.00 91.50 187 GLU A N 1
ATOM 1451 C CA . GLU A 1 187 ? 7.391 1.310 14.585 1.00 91.50 187 GLU A CA 1
ATOM 1452 C C . GLU A 1 187 ? 7.673 0.249 15.659 1.00 91.50 187 GLU A C 1
ATOM 1454 O O . GLU A 1 187 ? 8.420 -0.688 15.388 1.00 91.50 187 GLU A O 1
ATOM 1459 N N . ASP A 1 188 ? 7.091 0.351 16.863 1.00 92.44 188 ASP A N 1
ATOM 1460 C CA . ASP A 1 188 ? 7.297 -0.642 17.931 1.00 92.44 188 ASP A CA 1
ATOM 1461 C C . ASP A 1 188 ? 6.456 -1.910 17.667 1.00 92.44 188 ASP A C 1
ATOM 1463 O O . ASP A 1 188 ? 5.221 -1.852 17.740 1.00 92.44 188 ASP A O 1
ATOM 1467 N N . PRO A 1 189 ? 7.074 -3.094 17.459 1.00 91.19 189 PRO A N 1
ATOM 1468 C CA . PRO A 1 189 ? 6.346 -4.354 17.295 1.00 91.19 189 PRO A CA 1
ATOM 1469 C C . PRO A 1 189 ? 5.417 -4.693 18.472 1.00 91.19 189 PRO A C 1
ATOM 1471 O O . PRO A 1 189 ? 4.478 -5.475 18.327 1.00 91.19 189 PRO A O 1
ATOM 1474 N N . THR A 1 190 ? 5.667 -4.134 19.654 1.00 91.44 190 THR A N 1
ATOM 1475 C CA . THR A 1 190 ? 4.840 -4.294 20.856 1.00 91.44 190 THR A CA 1
ATOM 1476 C C . THR A 1 190 ? 3.546 -3.494 20.774 1.00 91.44 190 THR A C 1
ATOM 1478 O O . THR A 1 190 ? 2.517 -4.000 21.218 1.00 91.44 190 THR A O 1
ATOM 1481 N N . GLU A 1 191 ? 3.560 -2.310 20.159 1.00 94.31 191 GLU A N 1
ATOM 1482 C CA . GLU A 1 191 ? 2.342 -1.547 19.865 1.00 94.31 191 GLU A CA 1
ATOM 1483 C C . GLU A 1 191 ? 1.581 -2.139 18.675 1.00 94.31 191 GLU A C 1
ATOM 1485 O O . GLU A 1 191 ? 0.357 -2.270 18.746 1.00 94.31 191 GLU A O 1
ATOM 1490 N N . ILE A 1 192 ? 2.285 -2.625 17.641 1.00 95.50 192 ILE A N 1
ATOM 1491 C CA . ILE A 1 192 ? 1.663 -3.377 16.536 1.00 95.50 192 ILE A CA 1
ATOM 1492 C C . ILE A 1 192 ? 0.871 -4.573 17.088 1.00 95.50 192 ILE A C 1
ATOM 1494 O O . ILE A 1 192 ? -0.320 -4.697 16.811 1.00 95.50 192 ILE A O 1
ATOM 1498 N N . ARG A 1 193 ? 1.474 -5.408 17.951 1.00 93.50 193 ARG A N 1
ATOM 1499 C CA . ARG A 1 193 ? 0.814 -6.585 18.562 1.00 93.50 193 ARG A CA 1
ATOM 1500 C C . ARG A 1 193 ? -0.395 -6.266 19.453 1.00 93.50 193 ARG A C 1
ATOM 1502 O O . ARG A 1 193 ? -1.162 -7.172 19.768 1.00 93.50 193 ARG A O 1
ATOM 1509 N N . LYS A 1 194 ? -0.584 -5.011 19.877 1.00 95.38 194 LYS A N 1
ATOM 1510 C CA . LYS A 1 194 ? -1.776 -4.560 20.625 1.00 95.38 194 LYS A CA 1
ATOM 1511 C C . LYS A 1 194 ? -2.914 -4.096 19.709 1.00 95.38 194 LYS A C 1
ATOM 1513 O O . LYS A 1 194 ? -4.022 -3.862 20.200 1.00 95.38 194 LYS A O 1
ATOM 1518 N N . ARG A 1 195 ? -2.651 -3.931 18.408 1.00 96.31 195 ARG A N 1
ATOM 1519 C CA . ARG A 1 195 ? -3.544 -3.258 17.451 1.00 96.31 195 ARG A CA 1
ATOM 1520 C C . ARG A 1 195 ? -3.847 -4.067 16.195 1.00 96.31 195 ARG A C 1
ATOM 1522 O O . ARG A 1 195 ? -4.973 -3.973 15.724 1.00 96.31 195 ARG A O 1
ATOM 1529 N N . VAL A 1 196 ? -2.893 -4.836 15.674 1.00 97.75 196 VAL A N 1
ATOM 1530 C CA . VAL A 1 196 ? -2.985 -5.576 14.406 1.00 97.75 196 VAL A CA 1
ATOM 1531 C C . VAL A 1 196 ? -2.904 -7.076 14.681 1.00 97.75 196 VAL A C 1
ATOM 1533 O O . VAL A 1 196 ? -1.913 -7.566 15.224 1.00 97.75 196 VAL A O 1
ATOM 1536 N N . PHE A 1 197 ? -3.940 -7.814 14.290 1.00 97.75 197 PHE A N 1
ATOM 1537 C CA . PHE A 1 197 ? -4.153 -9.203 14.697 1.00 97.75 197 PHE A CA 1
ATOM 1538 C C . PHE A 1 197 ? -4.407 -10.108 13.491 1.00 97.75 197 PHE A C 1
ATOM 1540 O O . PHE A 1 197 ? -5.305 -9.840 12.693 1.00 97.75 197 PHE A O 1
ATOM 1547 N N . LEU A 1 198 ? -3.629 -11.189 13.371 1.00 97.31 198 LEU A N 1
ATOM 1548 C CA . LEU A 1 198 ? -3.778 -12.183 12.307 1.00 97.31 198 LEU A CA 1
ATOM 1549 C C . LEU A 1 198 ? -5.044 -13.024 12.527 1.00 97.31 198 LEU A C 1
ATOM 1551 O O . LEU A 1 198 ? -5.213 -13.655 13.570 1.00 97.31 198 LEU A O 1
ATOM 1555 N N . GLY A 1 199 ? -5.918 -13.047 11.529 1.00 97.50 199 GLY A N 1
ATOM 1556 C CA . GLY A 1 199 ? -7.090 -13.907 11.451 1.00 97.50 199 GLY A CA 1
ATOM 1557 C C . GLY A 1 199 ? -6.875 -15.143 10.577 1.00 97.50 199 GLY A C 1
ATOM 1558 O O . GLY A 1 199 ? -5.783 -15.404 10.069 1.00 97.50 199 GLY A O 1
ATOM 1559 N N . GLY A 1 200 ? -7.948 -15.918 10.416 1.00 96.19 200 GLY A N 1
ATOM 1560 C CA . GLY A 1 200 ? -7.935 -17.151 9.626 1.00 96.19 200 GLY A CA 1
ATOM 1561 C C . GLY A 1 200 ? -7.586 -16.945 8.149 1.00 96.19 200 GLY A C 1
ATOM 1562 O O . GLY A 1 200 ? -7.638 -15.830 7.621 1.00 96.19 200 GLY A O 1
ATOM 1563 N N . GLU A 1 201 ? -7.240 -18.046 7.489 1.00 96.69 201 GLU A N 1
ATOM 1564 C CA . GLU A 1 201 ? -6.972 -18.095 6.051 1.00 96.69 201 GLU A CA 1
ATOM 1565 C C . GLU A 1 201 ? -8.207 -17.699 5.223 1.00 96.69 201 GLU A C 1
ATOM 1567 O O . GLU A 1 201 ? -9.362 -17.847 5.634 1.00 96.69 201 GLU A O 1
ATOM 1572 N N . THR A 1 202 ? -7.952 -17.146 4.044 1.00 96.25 202 THR A N 1
ATOM 1573 C CA . THR A 1 202 ? -8.942 -16.701 3.065 1.00 96.25 202 THR A CA 1
ATOM 1574 C C . THR A 1 202 ? -8.271 -16.563 1.691 1.00 96.25 202 THR A C 1
ATOM 1576 O O . THR A 1 202 ? -7.142 -17.003 1.486 1.00 96.25 202 THR A O 1
ATOM 1579 N N . GLN A 1 203 ? -8.954 -15.949 0.729 1.00 94.56 203 GLN A N 1
ATOM 1580 C CA . GLN A 1 203 ? -8.406 -15.677 -0.596 1.00 94.56 203 GLN A CA 1
ATOM 1581 C C . GLN A 1 203 ? -8.901 -14.338 -1.149 1.00 94.56 203 GLN A C 1
ATOM 1583 O O . GLN A 1 203 ? -10.023 -13.909 -0.854 1.00 94.56 203 GLN A O 1
ATOM 1588 N N . LEU A 1 204 ? -8.072 -13.682 -1.955 1.00 90.50 204 LEU A N 1
ATOM 1589 C CA . LEU A 1 204 ? -8.501 -12.660 -2.909 1.00 90.50 204 LEU A CA 1
ATOM 1590 C C . LEU A 1 204 ? -8.972 -13.349 -4.194 1.00 90.50 204 LEU A C 1
ATOM 1592 O O . LEU A 1 204 ? -8.478 -14.423 -4.532 1.00 90.50 204 LEU A O 1
ATOM 1596 N N . GLU A 1 205 ? -9.921 -12.738 -4.899 1.00 85.81 205 GLU A N 1
ATOM 1597 C CA . GLU A 1 205 ? -10.598 -13.325 -6.063 1.00 85.81 205 GLU A CA 1
ATOM 1598 C C . GLU A 1 205 ? -10.691 -12.289 -7.189 1.00 85.81 205 GLU A C 1
ATOM 1600 O O . GLU A 1 205 ? -11.126 -11.153 -6.968 1.00 85.81 205 GLU A O 1
ATOM 1605 N N . LEU A 1 206 ? -10.284 -12.675 -8.399 1.00 81.50 206 LEU A N 1
ATOM 1606 C CA . LEU A 1 206 ? -10.348 -11.829 -9.588 1.00 81.50 206 LEU A CA 1
ATOM 1607 C C . LEU A 1 206 ? -11.805 -11.512 -9.971 1.00 81.50 206 LEU A C 1
ATOM 1609 O O . LEU A 1 206 ? -12.708 -12.330 -9.819 1.00 81.50 206 LEU A O 1
ATOM 1613 N N . GLY A 1 207 ? -12.044 -10.306 -10.493 1.00 69.06 207 GLY A N 1
ATOM 1614 C CA . GLY A 1 207 ? -13.368 -9.875 -10.962 1.00 69.06 207 GLY A CA 1
ATOM 1615 C C . GLY A 1 207 ? -14.348 -9.464 -9.856 1.00 69.06 207 GLY A C 1
ATOM 1616 O O . GLY A 1 207 ? -15.419 -8.941 -10.161 1.00 69.06 207 GLY A O 1
ATOM 1617 N N . ARG A 1 208 ? -13.989 -9.626 -8.576 1.00 67.50 208 ARG A N 1
ATOM 1618 C CA . ARG A 1 208 ? -14.782 -9.129 -7.447 1.00 67.50 208 ARG A CA 1
ATOM 1619 C C . ARG A 1 208 ? -14.625 -7.612 -7.312 1.00 67.50 208 ARG A C 1
ATOM 1621 O O . ARG A 1 208 ? -13.576 -7.122 -6.900 1.00 67.50 208 ARG A O 1
ATOM 1628 N N . THR A 1 209 ? -15.672 -6.857 -7.640 1.00 65.56 209 THR A N 1
ATOM 1629 C CA . THR A 1 209 ? -15.697 -5.400 -7.441 1.00 65.56 209 THR A CA 1
ATOM 1630 C C . THR A 1 209 ? -15.603 -5.060 -5.952 1.00 65.56 209 THR A C 1
ATOM 1632 O O . THR A 1 209 ? -16.461 -5.460 -5.167 1.00 65.56 209 THR A O 1
ATOM 1635 N N . VAL A 1 210 ? -14.577 -4.296 -5.573 1.00 62.16 210 VAL A N 1
ATOM 1636 C CA . VAL A 1 210 ? -14.358 -3.796 -4.207 1.00 62.16 210 VAL A CA 1
ATOM 1637 C C . VAL A 1 210 ? -15.001 -2.415 -4.066 1.00 62.16 210 VAL A C 1
ATOM 1639 O O . VAL A 1 210 ? -14.411 -1.400 -4.444 1.00 62.16 210 VAL A O 1
ATOM 1642 N N . GLY A 1 211 ? -16.231 -2.395 -3.546 1.00 59.59 211 GLY A N 1
ATOM 1643 C CA . GLY A 1 211 ? -17.039 -1.195 -3.320 1.00 59.59 211 GLY A CA 1
ATOM 1644 C C . GLY A 1 211 ? -17.206 -0.277 -4.540 1.00 59.59 211 GLY A C 1
ATOM 1645 O O . GLY A 1 211 ? -16.932 -0.631 -5.685 1.00 59.59 211 GLY A O 1
ATOM 1646 N N . SER A 1 212 ? -17.616 0.964 -4.282 1.00 45.12 212 SER A N 1
ATOM 1647 C CA . SER A 1 212 ? -17.453 2.094 -5.210 1.00 45.12 212 SER A CA 1
ATOM 1648 C C . SER A 1 212 ? -16.123 2.821 -4.951 1.00 45.12 212 SER A C 1
ATOM 1650 O O . SER A 1 212 ? -16.062 4.050 -5.010 1.00 45.12 212 SER A O 1
ATOM 1652 N N . ASN A 1 213 ? -15.076 2.067 -4.585 1.00 40.25 213 ASN A N 1
ATOM 1653 C CA . ASN A 1 213 ? -13.864 2.573 -3.942 1.00 40.25 213 ASN A CA 1
ATOM 1654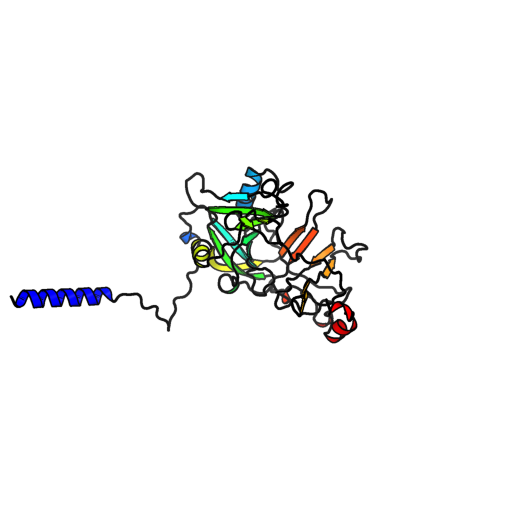 C C . ASN A 1 213 ? -13.173 3.662 -4.777 1.00 40.25 213 ASN A C 1
ATOM 1656 O O . ASN A 1 213 ? -12.513 3.396 -5.785 1.00 40.25 213 ASN A O 1
ATOM 1660 N N . ILE A 1 214 ? -13.291 4.901 -4.301 1.00 40.47 214 ILE A N 1
ATOM 1661 C CA . ILE A 1 214 ? -12.556 6.066 -4.791 1.00 40.47 214 ILE A CA 1
ATOM 1662 C C . ILE A 1 214 ? -11.074 5.956 -4.401 1.00 40.47 214 ILE A C 1
ATOM 1664 O O . ILE A 1 214 ? -10.608 6.599 -3.464 1.00 40.47 214 ILE A O 1
ATOM 1668 N N . TYR A 1 215 ? -10.352 5.170 -5.204 1.00 33.50 215 TYR A N 1
ATOM 1669 C CA . TYR A 1 215 ? -8.892 5.032 -5.281 1.00 33.50 215 TYR A CA 1
ATOM 1670 C C . TYR A 1 215 ? -8.178 4.283 -4.121 1.00 33.50 215 TYR A C 1
ATOM 1672 O O . TYR A 1 215 ? -8.435 4.514 -2.932 1.00 33.50 215 TYR A O 1
ATOM 1680 N N . PRO A 1 216 ? -7.220 3.399 -4.474 1.00 41.19 216 PRO A N 1
ATOM 1681 C CA . PRO A 1 216 ? -6.081 3.000 -3.634 1.00 41.19 216 PRO A CA 1
ATOM 1682 C C . PRO A 1 216 ? -4.781 3.793 -3.963 1.00 41.19 216 PRO A C 1
ATOM 1684 O O . PRO A 1 216 ? -4.843 4.933 -4.431 1.00 41.19 216 PRO A O 1
ATOM 1687 N N . ALA A 1 217 ? -3.597 3.250 -3.641 1.00 28.52 217 ALA A N 1
ATOM 1688 C CA . ALA A 1 217 ? -2.504 3.973 -2.966 1.00 28.52 217 ALA A CA 1
ATOM 1689 C C . ALA A 1 217 ? -1.057 3.598 -3.415 1.00 28.52 217 ALA A C 1
ATOM 1691 O O . ALA A 1 217 ? -0.814 2.426 -3.687 1.00 28.52 217 ALA A O 1
ATOM 1692 N N . TRP A 1 218 ? -0.103 4.560 -3.477 1.00 35.16 218 TRP A N 1
ATOM 1693 C CA . TRP A 1 218 ? 1.144 4.645 -2.650 1.00 35.16 218 TRP A CA 1
ATOM 1694 C C . TRP A 1 218 ? 2.266 5.601 -3.158 1.00 35.16 218 TRP A C 1
ATOM 1696 O O . TRP A 1 218 ? 2.114 6.279 -4.172 1.00 35.16 218 TRP A O 1
ATOM 1706 N N . MET A 1 219 ? 3.372 5.723 -2.396 1.00 25.22 219 MET A N 1
ATOM 1707 C CA . MET A 1 219 ? 4.326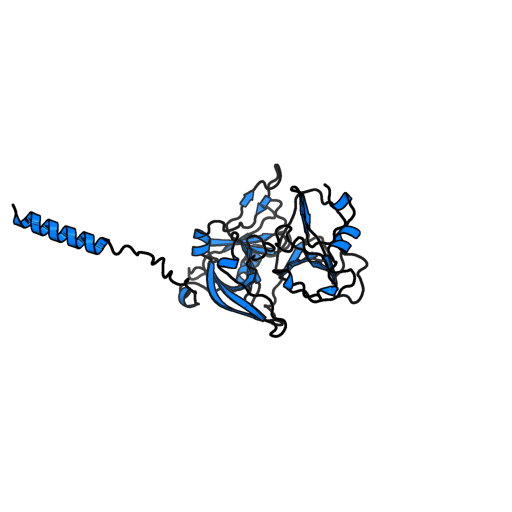 6.846 -2.377 1.00 25.22 219 MET A CA 1
ATOM 1708 C C . MET A 1 219 ? 5.820 6.515 -2.621 1.00 25.22 219 MET A C 1
ATOM 1710 O O . MET A 1 219 ? 6.392 5.621 -2.018 1.00 25.22 219 MET A O 1
ATOM 1714 N N . TYR A 1 220 ? 6.457 7.438 -3.352 1.00 28.23 220 TYR A N 1
ATOM 1715 C CA . TYR A 1 220 ? 7.800 8.034 -3.180 1.00 28.23 220 TYR A CA 1
ATOM 1716 C C . TYR A 1 220 ? 9.119 7.229 -3.139 1.00 28.23 220 TYR A C 1
ATOM 1718 O O . TYR A 1 220 ? 9.481 6.601 -2.149 1.00 28.23 220 TYR A O 1
ATOM 1726 N N . THR A 1 221 ? 9.961 7.595 -4.111 1.00 30.66 221 THR A N 1
ATOM 1727 C CA . THR A 1 221 ? 11.417 7.852 -4.039 1.00 30.66 221 THR A CA 1
ATOM 1728 C C . THR A 1 221 ? 11.711 9.031 -5.004 1.00 30.66 221 THR A C 1
ATOM 1730 O O . THR A 1 221 ? 10.871 9.319 -5.860 1.00 30.66 221 THR A O 1
ATOM 1733 N N . ASP A 1 222 ? 12.777 9.844 -4.966 1.00 34.28 222 ASP A N 1
ATOM 1734 C CA . ASP A 1 222 ? 13.946 10.069 -4.084 1.00 34.28 222 ASP A CA 1
ATOM 1735 C C . ASP A 1 222 ? 14.215 11.612 -4.055 1.00 34.28 222 ASP A C 1
ATOM 1737 O O . ASP A 1 222 ? 13.585 12.359 -4.813 1.00 34.28 222 ASP A O 1
ATOM 1741 N N . ILE A 1 223 ? 15.090 12.141 -3.186 1.00 36.69 223 ILE A N 1
ATOM 1742 C CA . ILE A 1 223 ? 15.521 13.563 -3.144 1.00 36.69 223 ILE A CA 1
ATOM 1743 C C . ILE A 1 223 ? 16.994 13.690 -3.541 1.00 36.69 223 ILE A C 1
ATOM 1745 O O . ILE A 1 223 ? 17.846 14.215 -2.825 1.00 36.69 223 ILE A O 1
ATOM 1749 N N . ARG A 1 224 ? 17.272 13.227 -4.753 1.00 41.03 224 ARG A N 1
ATOM 1750 C CA . ARG A 1 224 ? 18.507 13.475 -5.498 1.00 41.03 224 ARG A CA 1
ATOM 1751 C C . ARG A 1 224 ? 18.131 14.129 -6.835 1.00 41.03 224 ARG A C 1
ATOM 1753 O O . ARG A 1 224 ? 16.963 14.037 -7.223 1.00 41.03 224 ARG A O 1
ATOM 1760 N N . PRO A 1 225 ? 19.042 14.845 -7.524 1.00 42.00 225 PRO A N 1
ATOM 1761 C CA . PRO A 1 225 ? 18.742 15.364 -8.857 1.00 42.00 225 PRO A CA 1
ATOM 1762 C C . PRO A 1 225 ? 18.222 14.226 -9.742 1.00 42.00 225 PRO A C 1
ATOM 1764 O O . PRO A 1 225 ? 18.843 13.166 -9.812 1.00 42.00 225 PRO A O 1
ATOM 1767 N N . VAL A 1 226 ? 17.065 14.429 -10.379 1.00 45.84 226 VAL A N 1
ATOM 1768 C CA . VAL A 1 226 ? 16.439 13.414 -11.236 1.00 45.84 226 VAL A CA 1
ATOM 1769 C C . VAL A 1 226 ? 17.314 13.227 -12.471 1.00 45.84 226 VAL A C 1
ATOM 1771 O O . VAL A 1 226 ? 17.248 14.006 -13.422 1.00 45.84 226 VAL A O 1
ATOM 1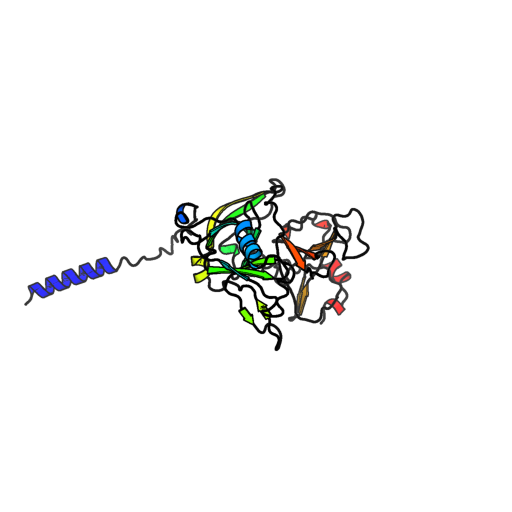774 N N . MET A 1 227 ? 18.164 12.204 -12.438 1.00 47.22 227 MET A N 1
ATOM 1775 C CA . MET A 1 227 ? 19.007 11.832 -13.564 1.00 47.22 227 MET A CA 1
ATOM 1776 C C . MET A 1 227 ? 18.227 10.906 -14.489 1.00 47.22 227 MET A C 1
ATOM 1778 O O . MET A 1 227 ? 17.977 9.748 -14.164 1.00 47.22 227 MET A O 1
ATOM 1782 N N . ASN A 1 228 ? 17.857 11.424 -15.658 1.00 55.09 228 ASN A N 1
ATOM 1783 C CA . ASN A 1 228 ? 17.322 10.603 -16.735 1.00 55.09 228 ASN A CA 1
ATOM 1784 C C . ASN A 1 228 ? 18.491 9.848 -17.381 1.00 55.09 228 ASN A C 1
ATOM 1786 O O . ASN A 1 228 ? 19.308 10.448 -18.080 1.00 55.09 228 ASN A O 1
ATOM 1790 N N . LYS A 1 229 ? 18.576 8.544 -17.119 1.00 61.31 229 LYS A N 1
ATOM 1791 C CA . LYS A 1 229 ? 19.531 7.612 -17.729 1.00 61.31 229 LYS A CA 1
ATOM 1792 C C . LYS A 1 229 ? 18.758 6.508 -18.445 1.00 61.31 229 LYS A C 1
ATOM 1794 O O . LYS A 1 229 ? 17.646 6.173 -18.040 1.00 61.31 229 LYS A O 1
ATOM 1799 N N . VAL A 1 230 ? 19.330 5.976 -19.521 1.00 70.00 230 VAL A N 1
ATOM 1800 C CA . VAL A 1 230 ? 18.736 4.852 -20.256 1.00 70.00 230 VAL A CA 1
ATOM 1801 C C . VAL A 1 230 ? 19.077 3.576 -19.494 1.00 70.00 230 VAL A C 1
ATOM 1803 O O . VAL A 1 230 ? 20.242 3.339 -19.189 1.00 70.00 230 VAL A O 1
ATOM 1806 N N . TRP A 1 231 ? 18.064 2.787 -19.142 1.00 73.44 231 TRP A N 1
ATOM 1807 C CA . TRP A 1 231 ? 18.218 1.637 -18.256 1.00 73.44 231 TRP A CA 1
ATOM 1808 C C . TRP A 1 231 ? 17.153 0.575 -18.535 1.00 73.44 231 TRP A C 1
ATOM 1810 O O . TRP A 1 231 ? 15.996 0.915 -18.782 1.00 73.44 231 TRP A O 1
ATOM 1820 N N . TYR A 1 232 ? 17.545 -0.698 -18.458 1.00 80.44 232 TYR A N 1
ATOM 1821 C CA . TYR A 1 232 ? 16.716 -1.845 -18.851 1.00 80.44 232 TYR A CA 1
ATOM 1822 C C . TYR A 1 232 ? 16.538 -2.898 -17.738 1.00 80.44 232 TYR A C 1
ATOM 1824 O O . TYR A 1 232 ? 16.279 -4.069 -18.013 1.00 80.44 232 TYR A O 1
ATOM 1832 N N . ARG A 1 233 ? 16.636 -2.483 -16.467 1.00 79.94 233 ARG A N 1
ATOM 1833 C CA . ARG A 1 233 ? 16.185 -3.261 -15.294 1.00 79.94 233 ARG A CA 1
ATOM 1834 C C . ARG A 1 233 ? 15.129 -2.476 -14.514 1.00 79.94 233 ARG A C 1
ATOM 1836 O O . ARG A 1 233 ? 15.014 -1.259 -14.671 1.00 79.94 233 ARG A O 1
ATOM 1843 N N . TRP A 1 234 ? 14.372 -3.149 -13.655 1.00 77.12 234 TRP A N 1
ATOM 1844 C CA . TRP A 1 234 ? 13.266 -2.530 -12.911 1.00 77.12 234 TRP A CA 1
ATOM 1845 C C . TRP A 1 234 ? 13.688 -1.410 -11.946 1.00 77.12 234 TRP A C 1
ATOM 1847 O O . TRP A 1 234 ? 12.919 -0.473 -11.722 1.00 77.12 234 TRP A O 1
ATOM 1857 N N . ALA A 1 235 ? 14.913 -1.462 -11.425 1.00 73.75 235 ALA A N 1
ATOM 1858 C CA . ALA A 1 235 ? 15.619 -0.382 -10.741 1.00 73.75 235 ALA A CA 1
ATOM 1859 C C . ALA A 1 235 ? 17.143 -0.645 -10.753 1.00 73.75 235 ALA A C 1
ATOM 1861 O O . ALA A 1 235 ? 17.626 -1.624 -11.321 1.00 73.75 235 ALA A O 1
ATOM 1862 N N . PHE A 1 236 ? 17.926 0.239 -10.142 1.00 65.06 236 PHE A N 1
ATOM 1863 C CA . PHE A 1 236 ? 19.381 0.145 -10.013 1.00 65.06 236 PHE A CA 1
ATOM 1864 C C . PHE A 1 236 ? 19.807 0.549 -8.607 1.00 65.06 236 PHE A C 1
ATOM 1866 O O . PHE A 1 236 ? 19.326 1.556 -8.085 1.00 65.06 236 PHE A O 1
ATOM 1873 N N . SER A 1 237 ? 20.742 -0.195 -8.021 1.00 61.41 237 SER A N 1
ATOM 1874 C CA . SER A 1 237 ? 21.495 0.231 -6.843 1.00 61.41 237 SER A CA 1
ATOM 1875 C C . SER A 1 237 ? 22.957 -0.183 -7.003 1.00 61.41 237 SER A C 1
ATOM 1877 O O . SER A 1 237 ? 23.254 -1.371 -7.108 1.00 61.41 237 SER A O 1
ATOM 1879 N N . ASN A 1 238 ? 23.872 0.787 -7.042 1.00 57.19 238 ASN A N 1
ATOM 1880 C CA . ASN A 1 238 ? 25.314 0.544 -7.087 1.00 57.19 238 ASN A CA 1
ATOM 1881 C C . ASN A 1 238 ? 26.068 1.680 -6.384 1.00 57.19 238 ASN A C 1
ATOM 1883 O O . ASN A 1 238 ? 25.728 2.849 -6.555 1.00 57.19 238 ASN A O 1
ATOM 1887 N N . ALA A 1 239 ? 27.090 1.341 -5.593 1.00 58.91 239 ALA A N 1
ATOM 1888 C CA . ALA A 1 239 ? 27.990 2.286 -4.916 1.00 58.91 239 ALA A CA 1
ATOM 1889 C C . ALA A 1 239 ? 27.304 3.443 -4.138 1.00 58.91 239 ALA A C 1
ATOM 1891 O O . ALA A 1 239 ? 27.891 4.505 -3.947 1.00 58.91 239 ALA A O 1
ATOM 1892 N N . GLY A 1 240 ? 26.067 3.243 -3.665 1.00 56.03 240 GLY A N 1
ATOM 1893 C CA . GLY A 1 240 ? 25.267 4.251 -2.952 1.00 56.03 240 GLY A CA 1
ATOM 1894 C C . GLY A 1 240 ? 24.319 5.077 -3.833 1.00 56.03 240 GLY A C 1
ATOM 1895 O O . GLY A 1 240 ? 23.437 5.759 -3.303 1.00 56.03 240 GLY A O 1
ATOM 1896 N N . THR A 1 241 ? 24.420 4.984 -5.159 1.00 55.66 241 THR A N 1
ATOM 1897 C CA . THR A 1 241 ? 23.443 5.551 -6.095 1.00 55.66 241 THR A CA 1
ATOM 1898 C C . THR A 1 241 ? 22.299 4.569 -6.299 1.00 55.66 241 THR A C 1
ATOM 1900 O O . THR A 1 241 ? 22.527 3.420 -6.667 1.00 55.66 241 THR A O 1
ATOM 1903 N N . ASN A 1 242 ? 21.063 5.046 -6.113 1.00 59.38 242 ASN A N 1
ATOM 1904 C CA . ASN A 1 242 ? 19.861 4.317 -6.508 1.00 59.38 242 ASN A CA 1
ATOM 1905 C C . ASN A 1 242 ? 19.172 5.074 -7.648 1.00 59.38 242 ASN A C 1
ATOM 1907 O O . ASN A 1 242 ? 18.909 6.269 -7.508 1.00 59.38 242 ASN A O 1
ATOM 1911 N N . LEU A 1 243 ? 18.863 4.386 -8.747 1.00 60.66 243 LEU A N 1
ATOM 1912 C CA . LEU A 1 243 ? 17.992 4.887 -9.815 1.00 60.66 243 LEU A CA 1
ATOM 1913 C C . LEU A 1 243 ? 16.764 3.978 -9.900 1.00 60.66 243 LEU A C 1
ATOM 1915 O O . LEU A 1 243 ? 16.855 2.774 -9.677 1.00 60.66 243 LEU A O 1
ATOM 1919 N N . TYR A 1 244 ? 15.605 4.545 -10.217 1.00 63.00 244 TYR A N 1
ATOM 1920 C CA . TYR A 1 244 ? 14.337 3.817 -10.226 1.00 63.00 244 TYR A CA 1
ATOM 1921 C C . TYR A 1 244 ? 13.881 3.647 -11.669 1.00 63.00 244 TYR A C 1
ATOM 1923 O O . TYR A 1 244 ? 13.654 4.638 -12.366 1.00 63.00 244 TYR A O 1
ATOM 1931 N N . GLY A 1 245 ? 13.747 2.399 -12.116 1.00 61.69 245 GLY A N 1
ATOM 1932 C CA . GLY A 1 245 ? 13.174 2.104 -13.419 1.00 61.69 245 GLY A CA 1
ATOM 1933 C C . GLY A 1 245 ? 11.696 2.488 -13.425 1.00 61.69 245 GLY A C 1
ATOM 1934 O O . GLY A 1 245 ? 10.970 2.344 -12.439 1.00 61.69 245 GLY A O 1
ATOM 1935 N N . SER A 1 246 ? 11.251 3.041 -14.545 1.00 67.62 246 SER A N 1
ATOM 1936 C CA . SER A 1 246 ? 9.850 3.363 -14.796 1.00 67.62 246 SER A CA 1
ATOM 1937 C C . SER A 1 246 ? 9.496 2.782 -16.148 1.00 67.62 246 SER A C 1
ATOM 1939 O O . SER A 1 246 ? 9.827 3.371 -17.174 1.00 67.62 246 SER A O 1
ATOM 1941 N N . VAL A 1 247 ? 8.854 1.616 -16.141 1.00 72.00 247 VAL A N 1
ATOM 1942 C CA . VAL A 1 247 ? 8.432 0.954 -17.374 1.00 72.00 247 VAL A CA 1
ATOM 1943 C C . VAL A 1 247 ? 7.016 1.416 -17.692 1.00 72.00 247 VAL A C 1
ATOM 1945 O O . VAL A 1 247 ? 6.127 1.416 -16.834 1.00 72.00 247 VAL A O 1
ATOM 1948 N N . LEU A 1 248 ? 6.828 1.888 -18.920 1.00 72.69 248 LEU A N 1
ATOM 1949 C CA . LEU A 1 248 ? 5.557 2.414 -19.392 1.00 72.69 248 LEU A CA 1
ATOM 1950 C C . LEU A 1 248 ? 4.774 1.300 -20.069 1.00 72.69 248 LEU A C 1
ATOM 1952 O O . LEU A 1 248 ? 5.240 0.707 -21.036 1.00 72.69 248 LEU A O 1
ATOM 1956 N N . PHE A 1 249 ? 3.561 1.072 -19.583 1.00 74.06 249 PHE A N 1
ATOM 1957 C CA . PHE A 1 249 ? 2.621 0.129 -20.164 1.00 74.06 249 PHE A CA 1
ATOM 1958 C C . PHE A 1 249 ? 1.368 0.869 -20.621 1.00 74.06 249 PHE A C 1
ATOM 1960 O O . PHE A 1 249 ? 0.969 1.890 -20.055 1.00 74.06 249 PHE A O 1
ATOM 1967 N N . THR A 1 250 ? 0.739 0.355 -21.669 1.00 71.44 250 THR A N 1
ATOM 1968 C CA . THR A 1 250 ? -0.488 0.910 -22.233 1.00 71.44 250 THR A CA 1
ATOM 1969 C C . THR A 1 250 ? -1.463 -0.220 -22.521 1.00 71.44 250 THR A C 1
ATOM 1971 O O . THR A 1 250 ? -1.067 -1.268 -23.023 1.00 71.44 250 THR A O 1
ATOM 1974 N N . TYR A 1 251 ? -2.740 0.007 -22.221 1.00 71.50 251 TYR A N 1
ATOM 1975 C CA . TYR A 1 251 ? -3.835 -0.864 -22.670 1.00 71.50 251 TYR A CA 1
ATOM 1976 C C . TYR A 1 251 ? -4.428 -0.391 -24.014 1.00 71.50 251 TYR A C 1
ATOM 1978 O O . TYR A 1 251 ? -5.354 -1.001 -24.542 1.00 71.50 251 TYR A O 1
ATOM 1986 N N . ASP A 1 252 ? -3.918 0.716 -24.566 1.00 66.75 252 ASP A N 1
ATOM 1987 C CA . ASP A 1 252 ? -4.249 1.201 -25.909 1.00 66.75 252 ASP A CA 1
ATOM 1988 C C . ASP A 1 252 ? -3.621 0.278 -26.969 1.00 66.75 252 ASP A C 1
ATOM 1990 O O . ASP A 1 252 ? -2.458 -0.109 -26.861 1.00 66.75 252 ASP A O 1
ATOM 1994 N N . SER A 1 253 ? -4.377 -0.045 -28.021 1.00 67.31 253 SER A N 1
ATOM 1995 C CA . SER A 1 253 ? -3.884 -0.819 -29.169 1.00 67.31 253 SER A CA 1
ATOM 1996 C C . SER A 1 253 ? -2.822 -0.074 -29.986 1.00 67.31 253 SER A C 1
ATOM 1998 O O . SER A 1 253 ? -2.151 -0.682 -30.822 1.00 67.31 253 SER A O 1
ATOM 2000 N N . THR A 1 254 ? -2.663 1.230 -29.744 1.00 65.75 254 THR A N 1
ATOM 2001 C CA . THR A 1 254 ? -1.657 2.100 -30.350 1.00 65.75 254 THR A CA 1
ATOM 2002 C C . THR A 1 254 ? -0.661 2.615 -29.310 1.00 65.75 254 THR A C 1
ATOM 2004 O O . THR A 1 254 ? -1.038 3.033 -28.212 1.00 65.75 254 THR A O 1
ATOM 2007 N N . LEU A 1 255 ? 0.630 2.626 -29.666 1.00 64.50 255 LEU A N 1
ATOM 2008 C CA . LEU A 1 255 ? 1.664 3.220 -28.816 1.00 64.50 255 LEU A CA 1
ATOM 2009 C C . LEU A 1 255 ? 1.382 4.724 -28.618 1.00 64.50 255 LEU A C 1
ATOM 2011 O O . LEU A 1 255 ? 1.112 5.439 -29.589 1.00 64.50 255 LEU A O 1
ATOM 2015 N N . PRO A 1 256 ? 1.420 5.230 -27.375 1.00 62.62 256 PRO A N 1
ATOM 2016 C CA . PRO A 1 256 ? 1.106 6.619 -27.084 1.00 62.62 256 PRO A CA 1
ATOM 2017 C C . PRO A 1 256 ? 2.243 7.542 -27.545 1.00 62.62 256 PRO A C 1
ATOM 2019 O O . PRO A 1 256 ? 3.411 7.302 -27.259 1.00 62.62 256 PRO A O 1
ATOM 2022 N N . SER A 1 257 ? 1.906 8.657 -28.198 1.00 62.56 257 SER A N 1
ATOM 2023 C CA . SER A 1 257 ? 2.894 9.668 -28.613 1.00 62.56 257 SER A CA 1
ATOM 2024 C C . SER A 1 257 ? 3.467 10.493 -27.453 1.00 62.56 257 SER A C 1
ATOM 2026 O O . SER A 1 257 ? 4.447 11.213 -27.636 1.00 62.56 257 SER A O 1
ATOM 2028 N N . THR A 1 258 ? 2.867 10.410 -26.262 1.00 59.09 258 THR A N 1
ATOM 2029 C CA . THR A 1 258 ? 3.365 11.019 -25.025 1.00 59.09 258 THR A CA 1
ATOM 2030 C C . THR A 1 258 ? 3.113 10.093 -23.838 1.00 59.09 258 THR A C 1
ATOM 2032 O O . THR A 1 258 ? 2.104 9.394 -23.771 1.00 59.09 258 THR A O 1
ATOM 2035 N N . THR A 1 259 ? 4.005 10.131 -22.850 1.00 58.00 259 THR A N 1
ATOM 2036 C CA . THR A 1 259 ? 3.894 9.347 -21.604 1.00 58.00 259 THR A CA 1
ATOM 2037 C C . THR A 1 259 ? 2.733 9.796 -20.709 1.00 58.00 259 THR A C 1
ATOM 2039 O O . THR A 1 259 ? 2.352 9.101 -19.773 1.00 58.00 259 THR A O 1
ATOM 2042 N N . ASN A 1 260 ? 2.166 10.968 -21.000 1.00 60.41 260 ASN A N 1
ATOM 2043 C CA . ASN A 1 260 ? 1.194 11.670 -20.177 1.00 60.41 260 ASN A CA 1
ATOM 2044 C C . ASN A 1 260 ? -0.176 11.729 -20.883 1.00 60.41 260 ASN A C 1
ATOM 2046 O O . ASN A 1 260 ? -0.703 12.797 -21.201 1.00 60.41 260 ASN A O 1
ATOM 2050 N N . LYS A 1 261 ? -0.704 10.541 -21.201 1.00 64.44 261 LYS A N 1
ATOM 2051 C CA . LYS A 1 261 ? -1.958 10.300 -21.932 1.00 64.44 261 LYS A CA 1
ATOM 2052 C C . LYS A 1 261 ? -2.832 9.340 -21.116 1.00 64.44 261 LYS A C 1
ATOM 2054 O O . LYS A 1 261 ? -2.334 8.386 -20.525 1.00 64.44 261 LYS A O 1
ATOM 2059 N N . LYS A 1 262 ? -4.155 9.548 -21.112 1.00 67.31 262 LYS A N 1
ATOM 2060 C CA . LYS A 1 262 ? -5.112 8.593 -20.519 1.00 67.31 262 LYS A CA 1
ATOM 2061 C C . LYS A 1 262 ? -4.915 7.197 -21.134 1.00 67.31 262 LYS A C 1
ATOM 2063 O O . LYS A 1 262 ? -4.896 7.078 -22.355 1.00 67.31 262 LYS A O 1
ATOM 2068 N N . GLY A 1 263 ? -4.827 6.169 -20.289 1.00 67.56 263 GLY A N 1
ATOM 2069 C CA . GLY A 1 263 ? -4.587 4.776 -20.697 1.00 67.56 263 GLY A CA 1
ATOM 2070 C C . GLY A 1 263 ? -3.114 4.351 -20.671 1.00 67.56 263 GLY A C 1
ATOM 2071 O O . GLY A 1 263 ? -2.837 3.162 -20.810 1.00 67.56 263 GLY A O 1
ATOM 2072 N N . VAL A 1 264 ? -2.194 5.295 -20.442 1.00 69.19 264 VAL A N 1
ATOM 2073 C CA . VAL A 1 264 ? -0.781 5.025 -20.149 1.00 69.19 264 VAL A CA 1
ATOM 2074 C C . VAL A 1 264 ? -0.602 4.920 -18.639 1.00 69.19 264 VAL A C 1
ATOM 2076 O O . VAL A 1 264 ? -1.053 5.786 -17.888 1.00 69.19 264 VAL A O 1
ATOM 2079 N N . TYR A 1 265 ? 0.071 3.862 -18.207 1.00 72.19 265 TYR A N 1
ATOM 2080 C CA . TYR A 1 265 ? 0.360 3.561 -16.813 1.00 72.19 265 TYR A CA 1
ATOM 2081 C C . TYR A 1 265 ? 1.866 3.389 -16.645 1.00 72.19 265 TYR A C 1
ATOM 2083 O O . TYR A 1 265 ? 2.536 2.814 -17.501 1.00 72.19 265 TYR A O 1
ATOM 2091 N N . THR A 1 266 ? 2.415 3.884 -15.536 1.00 71.56 266 THR A N 1
ATOM 2092 C CA . THR A 1 266 ? 3.799 3.567 -15.166 1.00 71.56 266 THR A CA 1
ATOM 2093 C C . THR A 1 266 ? 3.779 2.449 -14.134 1.00 71.56 266 THR A C 1
ATOM 2095 O O . THR A 1 266 ? 3.218 2.621 -13.049 1.00 71.56 266 THR A O 1
ATOM 2098 N N . VAL A 1 267 ? 4.404 1.321 -14.462 1.00 74.31 267 VAL A N 1
ATOM 2099 C CA . VAL A 1 267 ? 4.751 0.300 -13.471 1.00 74.31 267 VAL A CA 1
ATOM 2100 C C . VAL A 1 267 ? 6.107 0.683 -12.898 1.00 74.31 267 VAL A C 1
ATOM 2102 O O . VAL A 1 267 ? 7.032 1.049 -13.630 1.00 74.31 267 VAL A O 1
ATOM 2105 N N . ARG A 1 268 ? 6.204 0.660 -11.571 1.00 72.56 268 ARG A N 1
ATOM 2106 C CA . ARG A 1 268 ? 7.411 1.051 -10.841 1.00 72.56 268 ARG A CA 1
ATOM 2107 C C . ARG A 1 268 ? 7.738 0.037 -9.771 1.00 72.56 268 ARG A C 1
ATOM 2109 O O . ARG A 1 268 ? 6.848 -0.584 -9.193 1.00 72.56 268 ARG A O 1
ATOM 2116 N N . THR A 1 269 ? 9.028 -0.055 -9.480 1.00 73.62 269 THR A N 1
ATOM 2117 C CA . THR A 1 269 ? 9.550 -0.877 -8.396 1.00 73.62 269 THR A CA 1
ATOM 2118 C C . THR A 1 269 ? 10.452 -0.044 -7.495 1.00 73.62 269 THR A C 1
ATOM 2120 O O . THR A 1 269 ? 11.036 0.969 -7.895 1.00 73.62 269 THR A O 1
ATOM 2123 N N . SER A 1 270 ? 10.541 -0.473 -6.248 1.00 75.44 270 SER A N 1
ATOM 2124 C CA . SER A 1 270 ? 11.520 -0.033 -5.277 1.00 75.44 270 SER A CA 1
ATOM 2125 C C . SER A 1 270 ? 12.905 -0.525 -5.692 1.00 75.44 270 SER A C 1
ATOM 2127 O O . SER A 1 270 ? 13.086 -1.703 -5.994 1.00 75.44 270 SER A O 1
ATOM 2129 N N . GLY A 1 271 ? 13.916 0.340 -5.593 1.00 72.69 271 GLY A N 1
ATOM 2130 C CA . GLY A 1 271 ? 15.324 -0.072 -5.670 1.00 72.69 271 GLY A CA 1
ATOM 2131 C C . GLY A 1 271 ? 15.755 -1.026 -4.545 1.00 72.69 271 GLY A C 1
ATOM 2132 O O . GLY A 1 271 ? 16.826 -1.613 -4.639 1.00 72.69 271 GLY A O 1
ATOM 2133 N N . TYR A 1 272 ? 14.922 -1.194 -3.509 1.00 76.31 272 TYR A N 1
ATOM 2134 C CA . TYR A 1 272 ? 15.093 -2.184 -2.441 1.00 76.31 272 TYR A CA 1
ATOM 2135 C C . TYR A 1 272 ? 14.360 -3.507 -2.709 1.00 76.31 272 TYR A C 1
ATOM 2137 O O . TYR A 1 272 ? 14.491 -4.429 -1.906 1.00 76.31 272 TYR A O 1
ATOM 2145 N N . SER A 1 273 ? 13.591 -3.613 -3.801 1.00 82.62 273 SER A N 1
ATOM 2146 C CA . SER A 1 273 ? 12.925 -4.869 -4.147 1.00 82.62 273 SER A CA 1
ATOM 2147 C C . SER A 1 273 ? 13.951 -5.935 -4.543 1.00 82.62 273 SER A C 1
ATOM 2149 O O . SER A 1 273 ? 14.942 -5.636 -5.212 1.00 82.62 273 SER A O 1
ATOM 2151 N N . ARG A 1 274 ? 13.731 -7.198 -4.164 1.00 86.50 274 ARG A N 1
ATOM 2152 C CA . ARG A 1 274 ? 14.652 -8.306 -4.504 1.00 86.50 274 ARG A CA 1
ATOM 2153 C C . ARG A 1 274 ? 14.801 -8.507 -6.017 1.00 86.50 274 ARG A C 1
ATOM 2155 O O . ARG A 1 274 ? 15.864 -8.909 -6.481 1.00 86.50 274 ARG A O 1
ATOM 2162 N N . PHE A 1 275 ? 13.761 -8.163 -6.776 1.00 86.88 275 PHE A N 1
ATOM 2163 C CA . PHE A 1 275 ? 13.721 -8.192 -8.239 1.00 86.88 275 PHE A CA 1
ATOM 2164 C C . PHE A 1 275 ? 14.096 -6.851 -8.904 1.00 86.88 275 PHE A C 1
ATOM 2166 O O . PHE A 1 275 ? 13.986 -6.716 -10.120 1.00 86.88 275 PHE A O 1
ATOM 2173 N N . ALA A 1 276 ? 14.603 -5.865 -8.151 1.00 81.25 276 ALA A N 1
ATOM 2174 C CA . ALA A 1 276 ? 15.044 -4.573 -8.690 1.00 81.25 276 ALA A CA 1
ATOM 2175 C C . ALA A 1 276 ? 16.029 -4.723 -9.862 1.00 81.25 276 ALA A C 1
ATOM 2177 O O . ALA A 1 276 ? 15.930 -4.004 -10.852 1.00 81.25 276 ALA A O 1
ATOM 2178 N N . GLN A 1 277 ? 16.979 -5.659 -9.762 1.00 82.44 277 GLN A N 1
ATOM 2179 C CA . GLN A 1 277 ? 17.976 -5.901 -10.812 1.00 82.44 277 GLN A CA 1
ATOM 2180 C C . GLN A 1 277 ? 17.492 -6.833 -11.932 1.00 82.44 277 GLN A C 1
ATOM 2182 O O . GLN A 1 277 ? 18.290 -7.188 -12.795 1.00 82.44 277 GLN A O 1
ATOM 2187 N N . TYR A 1 278 ? 16.225 -7.244 -11.962 1.00 88.31 278 TYR A N 1
ATOM 2188 C CA . TYR A 1 278 ? 15.764 -8.138 -13.023 1.00 88.31 278 TYR A CA 1
ATOM 2189 C C . TYR A 1 278 ? 15.575 -7.333 -14.322 1.00 88.31 278 TYR A C 1
ATOM 2191 O O . TYR A 1 278 ? 15.173 -6.162 -14.255 1.00 88.31 278 TYR A O 1
ATOM 2199 N N . PRO A 1 279 ? 15.880 -7.907 -15.499 1.00 88.69 279 PRO A N 1
ATOM 2200 C CA . PRO A 1 279 ? 15.621 -7.254 -16.775 1.00 88.69 279 PRO A CA 1
ATOM 2201 C C . PRO A 1 279 ? 14.148 -6.870 -16.963 1.00 88.69 279 PRO A C 1
ATOM 2203 O O . PRO A 1 279 ? 13.236 -7.504 -16.425 1.00 88.69 279 PRO A O 1
ATOM 2206 N N . VAL A 1 280 ? 13.911 -5.827 -17.755 1.00 87.94 280 VAL A N 1
ATOM 2207 C CA . VAL A 1 280 ? 12.563 -5.467 -18.221 1.00 87.94 280 VAL A CA 1
ATOM 2208 C C . VAL A 1 280 ? 12.213 -6.223 -19.507 1.00 87.94 280 VAL A C 1
ATOM 2210 O O . VAL A 1 280 ? 13.077 -6.800 -20.171 1.00 87.94 280 VAL A O 1
ATOM 2213 N N . VAL A 1 281 ? 10.932 -6.212 -19.873 1.00 87.75 281 VAL A N 1
ATOM 2214 C CA . VAL A 1 281 ? 10.465 -6.764 -21.152 1.00 87.75 281 VAL A CA 1
ATOM 2215 C C . VAL A 1 281 ? 10.931 -5.922 -22.343 1.00 87.75 281 VAL A C 1
ATOM 2217 O O . VAL A 1 281 ? 11.132 -4.711 -22.220 1.00 87.75 281 VAL A O 1
ATOM 2220 N N . ARG A 1 282 ? 11.103 -6.559 -23.507 1.00 86.31 282 ARG A N 1
ATOM 2221 C CA . ARG A 1 282 ? 11.403 -5.876 -24.776 1.00 86.31 282 ARG A CA 1
ATOM 2222 C C . ARG A 1 282 ? 10.281 -4.899 -25.145 1.00 86.31 282 ARG A C 1
ATOM 2224 O O . ARG A 1 282 ? 9.114 -5.116 -24.816 1.00 86.31 282 ARG A O 1
ATOM 2231 N N . ASP A 1 283 ? 10.627 -3.830 -25.861 1.00 82.88 283 ASP A N 1
ATOM 2232 C CA . ASP A 1 283 ? 9.628 -2.877 -26.356 1.00 82.88 283 ASP A CA 1
ATOM 2233 C C . ASP A 1 283 ? 8.599 -3.574 -27.266 1.00 82.88 283 ASP A C 1
ATOM 2235 O O . ASP A 1 283 ? 8.927 -4.483 -28.031 1.00 82.88 283 ASP A O 1
ATOM 2239 N N . GLY A 1 284 ? 7.334 -3.173 -27.147 1.00 79.25 284 GLY A N 1
ATOM 2240 C CA . GLY A 1 284 ? 6.203 -3.810 -27.826 1.00 79.25 284 GLY A CA 1
ATOM 2241 C C . GLY A 1 284 ? 5.761 -5.175 -27.273 1.00 79.25 284 GLY A C 1
ATOM 2242 O O . GLY A 1 284 ? 4.790 -5.729 -27.801 1.00 79.25 284 GLY A O 1
ATOM 2243 N N . ALA A 1 285 ? 6.407 -5.712 -26.228 1.00 85.38 285 ALA A N 1
ATOM 2244 C CA . ALA A 1 285 ? 5.959 -6.932 -25.551 1.00 85.38 285 ALA A CA 1
ATOM 2245 C C . ALA A 1 285 ? 4.541 -6.786 -24.967 1.00 85.38 285 ALA A C 1
ATOM 2247 O O . ALA A 1 285 ? 4.091 -5.693 -24.615 1.00 85.38 285 ALA A O 1
ATOM 2248 N N . LYS A 1 286 ? 3.830 -7.912 -24.851 1.00 85.38 286 LYS A N 1
ATOM 2249 C CA . LYS A 1 286 ? 2.455 -7.986 -24.337 1.00 85.38 286 LYS A CA 1
ATOM 2250 C C . LYS A 1 286 ? 2.359 -9.082 -23.285 1.00 85.38 286 LYS A C 1
ATOM 2252 O O . LYS A 1 286 ? 2.966 -10.133 -23.448 1.00 85.38 286 LYS A O 1
ATOM 2257 N N . GLY A 1 287 ? 1.587 -8.823 -22.240 1.00 86.69 287 GLY A N 1
ATOM 2258 C CA . GLY A 1 287 ? 1.419 -9.695 -21.084 1.00 86.69 287 GLY A CA 1
ATOM 2259 C C . GLY A 1 287 ? 0.507 -9.033 -20.058 1.00 86.69 287 GLY A C 1
ATOM 2260 O O . GLY A 1 287 ? 0.087 -7.885 -20.244 1.00 86.69 287 GLY A O 1
ATOM 2261 N N . ASP A 1 288 ? 0.200 -9.759 -18.989 1.00 86.12 288 ASP A N 1
ATOM 2262 C CA . ASP A 1 288 ? -0.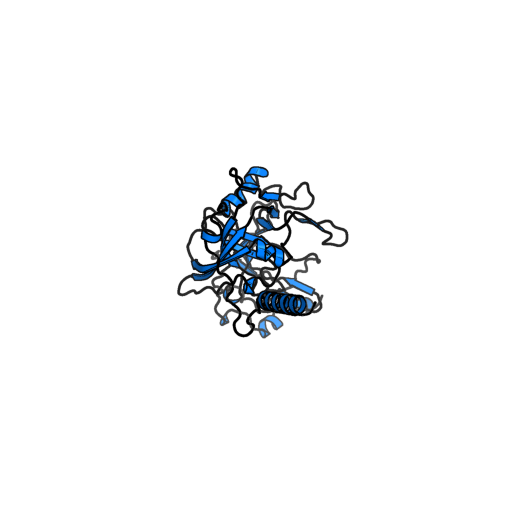674 -9.286 -17.916 1.00 86.12 288 ASP A CA 1
ATOM 2263 C C . ASP A 1 288 ? 0.149 -8.731 -16.745 1.00 86.12 288 ASP A C 1
ATOM 2265 O O . ASP A 1 288 ? 1.287 -9.143 -16.523 1.00 86.12 288 ASP A O 1
ATOM 2269 N N . ILE A 1 289 ? -0.423 -7.812 -15.960 1.00 84.81 289 ILE A N 1
ATOM 2270 C CA . ILE A 1 289 ? 0.212 -7.299 -14.735 1.00 84.81 289 ILE A CA 1
ATOM 2271 C C . ILE A 1 289 ? -0.804 -7.285 -13.595 1.00 84.81 289 ILE A C 1
ATOM 2273 O O . ILE A 1 289 ? -1.815 -6.586 -13.669 1.00 84.81 289 ILE A O 1
ATOM 2277 N N . MET A 1 290 ? -0.509 -8.018 -12.521 1.00 85.00 290 MET A N 1
ATOM 2278 C CA . MET A 1 290 ? -1.214 -7.902 -11.245 1.00 85.00 290 MET A CA 1
ATOM 2279 C C . MET A 1 290 ? -0.558 -6.786 -10.426 1.00 85.00 290 MET A C 1
ATOM 2281 O O . MET A 1 290 ? 0.659 -6.729 -10.300 1.00 85.00 290 MET A O 1
ATOM 2285 N N . ALA A 1 291 ? -1.335 -5.847 -9.889 1.00 83.12 291 ALA A N 1
ATOM 2286 C CA . ALA A 1 291 ? -0.766 -4.732 -9.136 1.00 83.12 291 ALA A CA 1
ATOM 2287 C C . ALA A 1 291 ? -1.766 -4.101 -8.169 1.00 83.12 291 ALA A C 1
ATOM 2289 O O . ALA A 1 291 ? -2.969 -4.035 -8.431 1.00 83.12 291 ALA A O 1
ATOM 2290 N N . ILE A 1 292 ? -1.239 -3.517 -7.094 1.00 81.88 292 ILE A N 1
ATOM 2291 C CA . ILE A 1 292 ? -1.936 -2.474 -6.347 1.00 81.88 292 ILE A CA 1
ATOM 2292 C C . ILE A 1 292 ? -1.990 -1.237 -7.246 1.00 81.88 292 ILE A C 1
ATOM 2294 O O . ILE A 1 292 ? -0.965 -0.653 -7.606 1.00 81.88 292 ILE A O 1
ATOM 2298 N N . PHE A 1 293 ? -3.205 -0.854 -7.627 1.00 76.62 293 PHE A N 1
ATOM 2299 C CA . PHE A 1 293 ? -3.462 0.337 -8.425 1.00 76.62 293 PHE A CA 1
ATOM 2300 C C . PHE A 1 293 ? -3.621 1.562 -7.519 1.00 76.62 293 PHE A C 1
ATOM 2302 O O . PHE A 1 293 ? -4.474 1.558 -6.630 1.00 76.62 293 PHE A O 1
ATOM 2309 N N . GLY A 1 294 ? -2.833 2.616 -7.741 1.00 71.88 294 GLY A N 1
ATOM 2310 C CA . GLY A 1 294 ? -2.824 3.787 -6.864 1.00 71.88 294 GLY A CA 1
ATOM 2311 C C . GLY A 1 294 ? -2.604 5.131 -7.550 1.00 71.88 294 GLY A C 1
ATOM 2312 O O . GLY A 1 294 ? -2.203 5.210 -8.711 1.00 71.88 294 GLY A O 1
ATOM 2313 N N . ILE A 1 295 ? -2.871 6.218 -6.820 1.00 68.81 295 ILE A N 1
ATOM 2314 C CA . ILE A 1 295 ? -2.503 7.580 -7.237 1.00 68.81 295 ILE A CA 1
ATOM 2315 C C . ILE A 1 295 ? -1.022 7.815 -6.908 1.00 68.81 295 ILE A C 1
ATOM 2317 O O . ILE A 1 295 ? -0.640 7.801 -5.743 1.00 68.81 295 ILE A O 1
ATOM 2321 N N . TYR A 1 296 ? -0.206 8.084 -7.930 1.00 61.22 296 TYR A N 1
ATOM 2322 C CA . TYR A 1 296 ? 1.217 8.424 -7.789 1.00 61.22 296 TYR A CA 1
ATOM 2323 C C . TYR A 1 296 ? 1.423 9.905 -7.453 1.00 61.22 296 TYR A C 1
ATOM 2325 O O . TYR A 1 296 ? 2.196 10.298 -6.574 1.00 61.22 296 TYR A O 1
ATOM 2333 N N . SER A 1 297 ? 0.747 10.756 -8.221 1.00 55.97 297 SER A N 1
ATOM 2334 C CA . SER A 1 297 ? 0.803 12.200 -8.065 1.00 55.97 297 SER A CA 1
ATOM 2335 C C . SER A 1 297 ? -0.386 12.825 -8.770 1.00 55.97 297 SER A C 1
ATOM 2337 O O . SER A 1 297 ? -0.622 12.595 -9.956 1.00 55.97 297 SER A O 1
ATOM 2339 N N . LYS A 1 298 ? -1.115 13.669 -8.058 1.00 52.75 298 LYS A N 1
ATOM 2340 C CA . LYS A 1 298 ? -2.038 14.605 -8.678 1.00 52.75 298 LYS A CA 1
ATOM 2341 C C . LYS A 1 298 ? -1.934 15.909 -7.908 1.00 52.75 298 LYS A C 1
ATOM 2343 O O . LYS A 1 298 ? -2.411 16.016 -6.784 1.00 52.75 298 LYS A O 1
ATOM 2348 N N . ASP A 1 299 ? -1.299 16.886 -8.537 1.00 53.75 299 ASP A N 1
ATOM 2349 C CA . ASP A 1 299 ? -1.544 18.280 -8.208 1.00 53.75 299 ASP A CA 1
ATOM 2350 C C . ASP A 1 299 ? -2.997 18.595 -8.609 1.00 53.75 299 ASP A C 1
ATOM 2352 O O . ASP A 1 299 ? -3.484 18.116 -9.639 1.00 53.75 299 ASP A O 1
ATOM 2356 N N . TRP A 1 300 ? -3.725 19.364 -7.801 1.00 50.91 300 TRP A N 1
ATOM 2357 C CA . TRP A 1 300 ? -5.109 19.742 -8.112 1.00 50.91 300 TRP A CA 1
ATOM 2358 C C . TRP A 1 300 ? -5.223 20.641 -9.355 1.00 50.91 300 TRP A C 1
ATOM 2360 O O . TRP A 1 300 ? -6.322 20.805 -9.878 1.00 50.91 300 TRP A O 1
ATOM 2370 N N . THR A 1 301 ? -4.107 21.184 -9.849 1.00 53.00 301 THR A N 1
ATOM 2371 C CA . THR A 1 301 ? -4.010 21.908 -11.126 1.00 53.00 301 THR A CA 1
ATOM 2372 C C . THR A 1 301 ? -3.907 20.998 -12.358 1.00 53.00 301 THR A C 1
ATOM 2374 O O . THR A 1 301 ? -4.024 21.489 -13.481 1.00 53.00 301 THR A O 1
ATOM 2377 N N . TYR A 1 302 ? -3.714 19.681 -12.201 1.00 56.00 302 TYR A N 1
ATOM 2378 C CA . TYR A 1 302 ? -3.639 18.752 -13.333 1.00 56.00 302 TYR A CA 1
ATOM 2379 C C . TYR A 1 302 ? -5.027 18.263 -13.774 1.00 56.00 302 TYR A C 1
ATOM 2381 O O . TYR A 1 302 ? -5.823 17.765 -12.976 1.00 56.00 302 TYR A O 1
ATOM 2389 N N . ASN A 1 303 ? -5.278 18.301 -15.088 1.00 54.19 303 ASN A N 1
ATOM 2390 C CA . ASN A 1 303 ? -6.521 17.820 -15.717 1.00 54.19 303 ASN A CA 1
ATOM 2391 C C . ASN A 1 303 ? -6.703 16.284 -15.662 1.00 54.19 303 ASN A C 1
ATOM 2393 O O . ASN A 1 303 ? -7.725 15.759 -16.100 1.00 54.19 303 ASN A O 1
ATOM 2397 N N . TYR A 1 304 ? -5.714 15.554 -15.150 1.00 55.06 304 TYR A N 1
ATOM 2398 C CA . TYR A 1 304 ? -5.693 14.104 -14.967 1.00 55.06 304 TYR A CA 1
ATOM 2399 C C . TYR A 1 304 ? -4.837 13.777 -13.734 1.00 55.06 304 TYR A C 1
ATOM 2401 O O . TYR A 1 304 ? -3.915 14.516 -13.393 1.00 55.06 304 TYR A O 1
ATOM 2409 N N . GLY A 1 305 ? -5.132 12.670 -13.052 1.00 57.62 305 GLY A N 1
ATOM 2410 C CA . GLY A 1 305 ? -4.216 12.122 -12.049 1.00 57.62 305 GLY A CA 1
ATOM 2411 C C . GLY A 1 305 ? -3.141 11.268 -12.715 1.00 57.62 305 GLY A C 1
ATOM 2412 O O . GLY A 1 305 ? -3.446 10.561 -13.675 1.00 57.62 305 GLY A O 1
ATOM 2413 N N . ALA A 1 306 ? -1.907 11.306 -12.210 1.00 63.00 306 ALA A N 1
ATOM 2414 C CA . ALA A 1 306 ? -0.926 10.277 -12.528 1.00 63.00 306 ALA A CA 1
ATOM 2415 C C . ALA A 1 306 ? -1.182 9.067 -11.622 1.00 63.00 306 ALA A C 1
ATOM 2417 O O . ALA A 1 306 ? -1.207 9.195 -10.393 1.00 63.00 306 ALA A O 1
ATOM 2418 N N . TYR A 1 307 ? -1.362 7.903 -12.239 1.00 69.50 307 TYR A N 1
ATOM 2419 C CA . TYR A 1 307 ? -1.600 6.637 -11.555 1.00 69.50 307 TYR A CA 1
ATOM 2420 C C . TYR A 1 307 ? -0.385 5.718 -11.689 1.00 69.50 307 TYR A C 1
ATOM 2422 O O . TYR A 1 307 ? 0.330 5.763 -12.692 1.00 69.50 307 TYR A O 1
ATOM 2430 N N . GLN A 1 308 ? -0.171 4.882 -10.681 1.00 72.69 308 GLN A N 1
ATOM 2431 C CA . GLN A 1 308 ? 0.901 3.896 -10.612 1.00 72.69 308 GLN A CA 1
ATOM 2432 C C . GLN A 1 308 ? 0.314 2.505 -10.391 1.00 72.69 308 GLN A C 1
ATOM 2434 O O . GLN A 1 308 ? -0.672 2.334 -9.674 1.00 72.69 308 GLN A O 1
ATOM 2439 N N . CYS A 1 309 ? 0.971 1.522 -10.994 1.00 77.88 309 CYS A N 1
ATOM 2440 C CA . CYS A 1 309 ? 0.793 0.114 -10.682 1.00 77.88 309 CYS A CA 1
ATOM 2441 C C . CYS A 1 309 ? 2.011 -0.344 -9.868 1.00 77.88 309 CYS A C 1
ATOM 2443 O O . CYS A 1 309 ? 3.140 -0.281 -10.361 1.00 77.88 309 CYS A O 1
ATOM 2445 N N . THR A 1 310 ? 1.781 -0.769 -8.627 1.00 80.44 310 THR A N 1
ATOM 2446 C CA . THR A 1 310 ? 2.807 -1.325 -7.734 1.00 80.44 310 THR A CA 1
ATOM 2447 C C . THR A 1 310 ? 2.597 -2.831 -7.628 1.00 80.44 310 THR A C 1
ATOM 2449 O O . THR A 1 310 ? 1.569 -3.276 -7.122 1.00 80.44 310 THR A O 1
ATOM 2452 N N . VAL A 1 311 ? 3.553 -3.610 -8.125 1.00 85.44 311 VAL A N 1
ATOM 2453 C CA . VAL A 1 311 ? 3.548 -5.081 -8.037 1.00 85.44 311 VAL A CA 1
ATOM 2454 C C . VAL A 1 311 ? 3.950 -5.544 -6.628 1.00 85.44 311 VAL A C 1
ATOM 2456 O O . VAL A 1 311 ? 4.662 -4.820 -5.931 1.00 85.44 311 VAL A O 1
ATOM 2459 N N . ASN A 1 312 ? 3.526 -6.727 -6.186 1.00 86.56 312 ASN A N 1
ATOM 2460 C CA . ASN A 1 312 ? 4.044 -7.332 -4.953 1.00 86.56 312 ASN A CA 1
ATOM 2461 C C . ASN A 1 312 ? 5.275 -8.192 -5.245 1.00 86.56 312 ASN A C 1
ATOM 2463 O O . ASN A 1 312 ? 6.270 -8.123 -4.525 1.00 86.56 312 ASN A O 1
ATOM 2467 N N . TYR A 1 313 ? 5.192 -8.958 -6.328 1.00 88.06 313 TYR A N 1
ATOM 2468 C CA . TYR A 1 313 ? 6.152 -9.968 -6.747 1.00 88.06 313 TYR A CA 1
ATOM 2469 C C . TYR A 1 313 ? 6.654 -9.693 -8.162 1.00 88.06 313 TYR A C 1
ATOM 2471 O O . TYR A 1 313 ? 6.009 -8.985 -8.932 1.00 88.06 313 TYR A O 1
ATOM 2479 N N . PHE A 1 314 ? 7.784 -10.296 -8.533 1.00 87.81 314 PHE A N 1
ATOM 2480 C CA . PHE A 1 314 ? 8.187 -10.325 -9.938 1.00 87.81 314 PHE A CA 1
ATOM 2481 C C . PHE A 1 314 ? 7.183 -11.124 -10.782 1.00 87.81 314 PHE A C 1
ATOM 2483 O O . PHE A 1 314 ? 6.784 -10.666 -11.845 1.00 87.81 314 PHE A O 1
ATOM 2490 N N . ASP A 1 315 ? 6.694 -12.248 -10.251 1.00 89.06 315 ASP A N 1
ATOM 2491 C CA . ASP A 1 315 ? 5.722 -13.142 -10.901 1.00 89.06 315 ASP A CA 1
ATOM 2492 C C . ASP A 1 315 ? 4.362 -12.471 -11.193 1.00 89.06 315 ASP A C 1
ATOM 2494 O O . ASP A 1 315 ? 3.587 -12.967 -12.008 1.00 89.06 315 ASP A O 1
ATOM 2498 N N . ASP A 1 316 ? 4.072 -11.324 -10.564 1.00 87.88 316 ASP A N 1
ATOM 2499 C CA . ASP A 1 316 ? 2.908 -10.495 -10.896 1.00 87.88 316 ASP A CA 1
ATOM 2500 C C . ASP A 1 316 ? 3.045 -9.825 -12.283 1.00 87.88 316 ASP A C 1
ATOM 2502 O O . ASP A 1 316 ? 2.049 -9.371 -12.851 1.00 87.88 316 ASP A O 1
ATOM 2506 N N . ILE A 1 317 ? 4.264 -9.754 -12.835 1.00 87.19 317 ILE A N 1
ATOM 2507 C CA . ILE A 1 317 ? 4.598 -9.264 -14.180 1.00 87.19 317 ILE A CA 1
ATOM 2508 C C . ILE A 1 317 ? 4.534 -10.462 -15.135 1.00 87.19 317 ILE A C 1
ATOM 2510 O O . ILE A 1 317 ? 5.534 -11.042 -15.549 1.00 87.19 317 ILE A O 1
ATOM 2514 N N . MET A 1 318 ? 3.309 -10.854 -15.463 1.00 88.31 318 MET A N 1
ATOM 2515 C CA . MET A 1 318 ? 2.970 -12.122 -16.099 1.00 88.31 318 MET A CA 1
ATOM 2516 C C . MET A 1 318 ? 3.135 -12.090 -17.630 1.00 88.31 318 MET A C 1
ATOM 2518 O O . MET A 1 318 ? 2.165 -12.260 -18.378 1.00 88.31 318 MET A O 1
ATOM 2522 N N . PHE A 1 319 ? 4.369 -11.873 -18.076 1.00 90.25 319 PHE A N 1
ATOM 2523 C CA . PHE A 1 319 ? 4.816 -11.961 -19.469 1.00 90.25 319 PHE A CA 1
ATOM 2524 C C . PHE A 1 319 ? 5.535 -13.298 -19.707 1.00 90.25 319 PHE A C 1
ATOM 2526 O O . PHE A 1 319 ? 6.034 -13.906 -18.761 1.00 90.25 319 PHE A O 1
ATOM 2533 N N . ASP A 1 320 ? 5.608 -13.746 -20.960 1.00 91.38 320 ASP A N 1
ATOM 2534 C CA . ASP A 1 320 ? 6.363 -14.953 -21.319 1.00 91.38 320 ASP A CA 1
ATOM 2535 C C . ASP A 1 320 ? 7.877 -14.735 -21.107 1.00 91.38 320 ASP A C 1
ATOM 2537 O O . ASP A 1 320 ? 8.405 -13.653 -21.365 1.00 91.38 320 ASP A O 1
ATOM 2541 N N . GLU A 1 321 ? 8.606 -15.745 -20.621 1.00 90.94 321 GLU A N 1
ATOM 2542 C CA . GLU A 1 321 ? 10.027 -15.594 -20.247 1.00 90.94 321 GLU A CA 1
ATOM 2543 C C . GLU A 1 321 ? 10.914 -15.117 -21.415 1.00 90.94 321 GLU A C 1
ATOM 2545 O O . GLU A 1 321 ? 11.873 -14.369 -21.218 1.00 90.94 321 GLU A O 1
ATOM 2550 N N . ASP A 1 322 ? 10.573 -15.498 -22.649 1.00 93.94 322 ASP A N 1
ATOM 2551 C CA . ASP A 1 322 ? 11.332 -15.179 -23.858 1.00 93.94 322 ASP A CA 1
ATOM 2552 C C . ASP A 1 322 ? 11.158 -13.731 -24.349 1.00 93.94 322 ASP A C 1
ATOM 2554 O O . ASP A 1 322 ? 11.928 -13.292 -25.210 1.00 93.94 322 ASP A O 1
ATOM 2558 N N . VAL A 1 323 ? 10.219 -12.952 -23.787 1.00 93.44 323 VAL A N 1
ATOM 2559 C CA . VAL A 1 323 ? 10.059 -11.513 -24.088 1.00 93.44 323 VAL A CA 1
ATOM 2560 C C . VAL A 1 323 ? 10.787 -10.596 -23.099 1.00 93.44 323 VAL A C 1
ATOM 2562 O O . VAL A 1 323 ? 10.853 -9.386 -23.330 1.00 93.44 323 VAL A O 1
ATOM 2565 N N . PHE A 1 324 ? 11.401 -11.141 -22.043 1.00 93.12 324 PHE A N 1
ATOM 2566 C CA . PHE A 1 324 ? 12.337 -10.400 -21.191 1.00 93.12 324 PHE A CA 1
ATOM 2567 C C . PHE A 1 324 ? 13.690 -10.219 -21.882 1.00 93.12 324 PHE A C 1
ATOM 2569 O O . PHE A 1 324 ? 14.169 -11.109 -22.592 1.00 93.12 324 PHE A O 1
ATOM 2576 N N . LEU A 1 325 ? 14.312 -9.054 -21.694 1.00 90.56 325 LEU A N 1
ATOM 2577 C CA . LEU A 1 325 ? 15.678 -8.814 -22.159 1.00 90.56 325 LEU A CA 1
ATOM 2578 C C . LEU A 1 325 ? 16.643 -9.771 -21.450 1.00 90.56 325 LEU A C 1
ATOM 2580 O O . LEU A 1 325 ? 16.561 -9.971 -20.242 1.00 90.56 325 LEU A O 1
ATOM 2584 N N . THR A 1 326 ? 17.587 -10.343 -22.190 1.00 94.19 326 THR A N 1
ATOM 2585 C CA . THR A 1 326 ? 18.701 -11.077 -21.585 1.00 94.19 326 THR A CA 1
ATOM 2586 C C . THR A 1 326 ? 19.692 -10.110 -20.941 1.00 94.19 326 THR A C 1
ATOM 2588 O O . THR A 1 326 ? 19.797 -8.949 -21.337 1.00 94.19 326 THR A O 1
ATOM 2591 N N . GLU A 1 327 ? 20.486 -10.600 -19.988 1.00 90.81 327 GLU A N 1
ATOM 2592 C CA . GLU A 1 327 ? 21.580 -9.840 -19.366 1.00 90.81 327 GLU A CA 1
ATOM 2593 C C . GLU A 1 327 ? 22.517 -9.199 -20.410 1.00 90.81 327 GLU A C 1
ATOM 2595 O O . GLU A 1 327 ? 22.857 -8.023 -20.299 1.00 90.81 327 GLU A O 1
ATOM 2600 N N . ALA A 1 328 ? 22.849 -9.930 -21.481 1.00 92.94 328 ALA A N 1
ATOM 2601 C CA . ALA A 1 328 ? 23.684 -9.433 -22.575 1.00 92.94 328 ALA A CA 1
ATOM 2602 C C . ALA A 1 328 ? 23.009 -8.316 -23.397 1.00 92.94 328 ALA A C 1
ATOM 2604 O O . ALA A 1 328 ? 23.674 -7.356 -23.785 1.00 92.94 328 ALA A O 1
ATOM 2605 N N . GLU A 1 329 ? 21.695 -8.393 -23.644 1.00 89.38 329 GLU A N 1
ATOM 2606 C CA . GLU A 1 329 ? 20.960 -7.285 -24.274 1.00 89.38 329 GLU A CA 1
ATOM 2607 C C . GLU A 1 329 ? 20.883 -6.069 -23.344 1.00 89.38 329 GLU A C 1
ATOM 2609 O O . GLU A 1 329 ? 21.047 -4.944 -23.810 1.00 89.38 329 GLU A O 1
ATOM 2614 N N . VAL A 1 330 ? 20.688 -6.263 -22.033 1.00 85.88 330 VAL A N 1
ATOM 2615 C CA . VAL A 1 330 ? 20.716 -5.167 -21.049 1.00 85.88 330 VAL A CA 1
ATOM 2616 C C . VAL A 1 330 ? 22.079 -4.472 -21.056 1.00 85.88 330 VAL A C 1
ATOM 2618 O O . VAL A 1 330 ? 22.119 -3.244 -21.120 1.00 85.88 330 VAL A O 1
ATOM 2621 N N . GLU A 1 331 ? 23.186 -5.216 -21.039 1.00 86.25 331 GLU A N 1
ATOM 2622 C CA . GLU A 1 331 ? 24.545 -4.660 -21.135 1.00 86.25 331 GLU A CA 1
ATOM 2623 C C . GLU A 1 331 ? 24.790 -3.923 -22.460 1.00 86.25 331 GLU A C 1
ATOM 2625 O O . GLU A 1 331 ? 25.355 -2.831 -22.457 1.00 86.25 331 GLU A O 1
ATOM 2630 N N . GLN A 1 332 ? 24.334 -4.479 -23.588 1.00 87.00 332 GLN A N 1
ATOM 2631 C CA . GLN A 1 332 ? 24.501 -3.871 -24.911 1.00 87.00 332 GLN A CA 1
ATOM 2632 C C . GLN A 1 332 ? 23.673 -2.587 -25.089 1.00 87.00 332 GLN A C 1
ATOM 2634 O O . GLN A 1 332 ? 24.135 -1.637 -25.725 1.00 87.00 332 GLN A O 1
ATOM 2639 N N . LEU A 1 333 ? 22.437 -2.568 -24.583 1.00 81.06 333 LEU A N 1
ATOM 2640 C CA . LEU A 1 333 ? 21.506 -1.452 -24.751 1.00 81.06 333 LEU A CA 1
ATOM 2641 C C . LEU A 1 333 ? 21.737 -0.330 -23.731 1.00 81.06 333 LEU A C 1
ATOM 2643 O O . LEU A 1 333 ? 21.428 0.825 -24.023 1.00 81.06 333 LEU A O 1
ATOM 2647 N N . THR A 1 334 ? 22.264 -0.645 -22.544 1.00 77.44 334 THR A N 1
ATOM 2648 C CA . THR A 1 334 ? 22.502 0.333 -21.472 1.00 77.44 334 THR A CA 1
ATOM 2649 C C . THR A 1 334 ? 23.807 1.100 -21.718 1.00 77.44 334 THR A C 1
ATOM 2651 O O . THR A 1 334 ? 24.885 0.513 -21.596 1.00 77.44 334 THR A O 1
ATOM 2654 N N . PRO A 1 335 ? 23.768 2.419 -21.999 1.00 77.44 335 PRO A N 1
ATOM 2655 C CA . PRO A 1 335 ? 24.972 3.200 -22.272 1.00 77.44 335 PRO A CA 1
ATOM 2656 C C . PRO A 1 335 ? 25.973 3.161 -21.111 1.00 77.44 335 PRO A C 1
ATOM 2658 O O . PRO A 1 335 ? 25.581 3.214 -19.946 1.00 77.44 335 PRO A O 1
ATOM 2661 N N . ALA A 1 336 ? 27.274 3.138 -21.416 1.00 78.38 336 ALA A N 1
ATOM 2662 C CA . ALA A 1 336 ? 28.338 3.037 -20.410 1.00 78.38 336 ALA A CA 1
ATOM 2663 C C . ALA A 1 336 ? 28.262 4.129 -19.319 1.00 78.38 336 ALA A C 1
ATOM 2665 O O . ALA A 1 336 ? 28.540 3.863 -18.152 1.00 78.38 336 ALA A O 1
ATOM 2666 N N . ASP A 1 337 ? 27.825 5.343 -19.669 1.00 72.81 337 ASP A N 1
ATOM 2667 C CA . ASP A 1 337 ? 27.651 6.453 -18.727 1.00 72.81 337 ASP A CA 1
ATOM 2668 C C . ASP A 1 337 ? 26.420 6.301 -17.814 1.00 72.81 337 ASP A C 1
ATOM 2670 O O . ASP A 1 337 ? 26.263 7.080 -16.879 1.00 72.81 337 ASP A O 1
ATOM 2674 N N . SER A 1 338 ? 25.535 5.332 -18.061 1.00 71.44 338 SER A N 1
ATOM 2675 C CA . SER A 1 338 ? 24.379 5.033 -17.200 1.00 71.44 338 SER A CA 1
ATOM 2676 C C . SER A 1 338 ? 24.742 4.143 -16.005 1.00 71.44 338 SER A C 1
ATOM 2678 O O . SER A 1 338 ? 23.995 4.103 -15.032 1.00 71.44 338 SER A O 1
ATOM 2680 N N . TRP A 1 339 ? 25.919 3.509 -16.032 1.00 66.38 339 TRP A N 1
ATOM 2681 C CA . TRP A 1 339 ? 26.477 2.715 -14.927 1.00 66.38 339 TRP A CA 1
ATOM 2682 C C . TRP A 1 339 ? 27.295 3.542 -13.921 1.00 66.38 339 TRP A C 1
ATOM 2684 O O . TRP A 1 339 ? 27.713 3.017 -12.888 1.00 66.38 339 TRP A O 1
ATOM 2694 N N . VAL A 1 340 ? 27.546 4.820 -14.229 1.00 59.19 340 VAL A N 1
ATOM 2695 C CA . VAL A 1 340 ? 28.422 5.729 -13.475 1.00 59.19 340 VAL A CA 1
ATOM 2696 C C . VAL A 1 340 ? 27.642 6.981 -13.077 1.00 59.19 340 VAL A C 1
ATOM 2698 O O . VAL A 1 340 ? 26.840 7.495 -13.860 1.00 59.19 340 VAL A O 1
ATOM 2701 N N . THR A 1 341 ? 27.893 7.485 -11.867 1.00 55.97 341 THR A N 1
ATOM 2702 C CA . THR A 1 341 ? 27.263 8.690 -11.303 1.00 55.97 341 THR A CA 1
ATOM 2703 C C . THR A 1 341 ? 28.269 9.566 -10.588 1.00 55.97 341 THR A C 1
ATOM 2705 O O . THR A 1 341 ? 29.000 8.982 -9.756 1.00 55.97 341 THR A O 1
#

pLDDT: mean 79.23, std 17.55, range [25.22, 98.75]